Protein AF-A0A9X3CHL5-F1 (afdb_monomer)

Structure (mmCIF, N/CA/C/O backbone):
data_AF-A0A9X3CHL5-F1
#
_entry.id   AF-A0A9X3CHL5-F1
#
loop_
_atom_site.group_PDB
_atom_site.id
_atom_site.type_symbol
_atom_site.label_atom_id
_atom_site.label_alt_id
_atom_site.label_comp_id
_atom_site.label_asym_id
_atom_site.label_entity_id
_atom_site.label_seq_id
_atom_site.pdbx_PDB_ins_code
_atom_site.Cartn_x
_atom_site.Cartn_y
_atom_site.Cartn_z
_atom_site.occupancy
_atom_site.B_iso_or_equiv
_atom_site.auth_seq_id
_atom_site.auth_comp_id
_atom_site.auth_asym_id
_atom_site.auth_atom_id
_atom_site.pdbx_PDB_model_num
ATOM 1 N N . MET A 1 1 ? -7.697 3.201 -0.785 1.00 93.12 1 MET A N 1
ATOM 2 C CA . MET A 1 1 ? -6.443 2.995 -0.048 1.00 93.12 1 MET A CA 1
ATOM 3 C C . MET A 1 1 ? -6.128 4.152 0.888 1.00 93.12 1 MET A C 1
ATOM 5 O O . MET A 1 1 ? -5.915 5.292 0.464 1.00 93.12 1 MET A O 1
ATOM 9 N N . ASN A 1 2 ? -5.957 3.813 2.162 1.00 93.06 2 ASN A N 1
ATOM 10 C CA . ASN A 1 2 ? -5.451 4.698 3.198 1.00 93.06 2 ASN A CA 1
ATOM 11 C C . ASN A 1 2 ? -3.925 4.533 3.355 1.00 93.06 2 ASN A C 1
ATOM 13 O O . ASN A 1 2 ? -3.427 3.591 3.963 1.00 93.06 2 ASN A O 1
ATOM 17 N N . THR A 1 3 ? -3.139 5.486 2.849 1.00 92.69 3 THR A N 1
ATOM 18 C CA . THR A 1 3 ? -1.664 5.376 2.847 1.00 92.69 3 THR A CA 1
ATOM 19 C C . THR A 1 3 ? -1.015 5.449 4.231 1.00 92.69 3 THR A C 1
ATOM 21 O O . THR A 1 3 ? 0.189 5.223 4.354 1.00 92.69 3 THR A O 1
ATOM 24 N N . THR A 1 4 ? -1.771 5.814 5.268 1.00 90.38 4 THR A N 1
ATOM 25 C CA . THR A 1 4 ? -1.251 5.957 6.639 1.00 90.38 4 THR A CA 1
ATOM 26 C C . THR A 1 4 ? -1.206 4.637 7.401 1.00 90.38 4 THR A C 1
ATOM 28 O O . THR A 1 4 ? -0.523 4.553 8.420 1.00 90.38 4 THR A O 1
ATOM 31 N N . ILE A 1 5 ? -1.897 3.607 6.899 1.00 92.56 5 ILE A N 1
ATOM 32 C CA . ILE A 1 5 ? -2.096 2.342 7.619 1.00 92.56 5 ILE A CA 1
ATOM 33 C C . ILE A 1 5 ? -1.361 1.171 6.992 1.00 92.56 5 ILE A C 1
ATOM 35 O O . ILE A 1 5 ? -1.242 0.138 7.631 1.00 92.56 5 ILE A O 1
ATOM 39 N N . LEU A 1 6 ? -0.852 1.328 5.768 1.00 94.94 6 LEU A N 1
ATOM 40 C CA . LEU A 1 6 ? -0.298 0.223 4.983 1.00 94.94 6 LEU A CA 1
ATOM 41 C C . LEU A 1 6 ? 0.810 -0.543 5.713 1.00 94.94 6 LEU A C 1
ATOM 43 O O . LEU A 1 6 ? 0.914 -1.750 5.570 1.00 94.94 6 LEU A O 1
ATOM 47 N N . SER A 1 7 ? 1.611 0.130 6.545 1.00 93.38 7 SER A N 1
ATOM 48 C CA . SER A 1 7 ? 2.656 -0.534 7.336 1.00 93.38 7 SER A CA 1
ATOM 49 C C . SER A 1 7 ? 2.122 -1.481 8.417 1.00 93.38 7 SER A C 1
ATOM 51 O O . SER A 1 7 ? 2.910 -2.202 9.017 1.00 93.38 7 SER A O 1
ATOM 53 N N . LYS A 1 8 ? 0.823 -1.415 8.724 1.00 92.44 8 LYS A N 1
ATOM 54 C CA . LYS A 1 8 ? 0.132 -2.229 9.731 1.00 92.44 8 LYS A CA 1
ATOM 55 C C . LYS A 1 8 ? -0.670 -3.379 9.117 1.00 92.44 8 LYS A C 1
ATOM 57 O O . LYS A 1 8 ? -1.226 -4.163 9.868 1.00 92.44 8 LYS A O 1
ATOM 62 N N . LEU A 1 9 ? -0.756 -3.445 7.788 1.00 95.12 9 LEU A N 1
ATOM 63 C CA . LEU A 1 9 ? -1.496 -4.477 7.069 1.00 95.12 9 LEU A CA 1
ATOM 64 C C . LEU A 1 9 ? -0.557 -5.650 6.771 1.00 95.12 9 LEU A C 1
ATOM 66 O O . LEU A 1 9 ? 0.315 -5.544 5.901 1.00 95.12 9 LEU A O 1
ATOM 70 N N . SER A 1 10 ? -0.687 -6.747 7.515 1.00 94.31 10 SER A N 1
ATOM 71 C CA . SER A 1 10 ? 0.264 -7.863 7.468 1.00 94.31 10 SER A CA 1
ATOM 72 C C . SER A 1 10 ? 0.264 -8.605 6.133 1.00 94.31 10 SER A C 1
ATOM 74 O O . SER A 1 10 ? 1.337 -9.031 5.700 1.00 94.31 10 SER A O 1
ATOM 76 N N . LEU A 1 11 ? -0.860 -8.668 5.409 1.00 94.69 11 LEU A N 1
ATOM 77 C CA . LEU A 1 11 ? -0.913 -9.312 4.087 1.00 94.69 11 LEU A CA 1
ATOM 78 C C . LEU A 1 11 ? 0.015 -8.636 3.069 1.00 94.69 11 LEU A C 1
ATOM 80 O O . LEU A 1 11 ? 0.548 -9.294 2.179 1.00 94.69 11 LEU A O 1
ATOM 84 N N . LEU A 1 12 ? 0.312 -7.342 3.239 1.00 95.50 12 LEU A N 1
ATOM 85 C CA . LEU A 1 12 ? 1.232 -6.630 2.348 1.00 95.50 12 LEU A CA 1
ATOM 86 C C . LEU A 1 12 ? 2.676 -7.119 2.473 1.00 95.50 12 LEU A C 1
ATOM 88 O O . LEU A 1 12 ? 3.456 -6.978 1.531 1.00 95.50 12 LEU A O 1
ATOM 92 N N . SER A 1 13 ? 3.047 -7.702 3.615 1.00 88.62 13 SER A N 1
ATOM 93 C CA . SER A 1 13 ? 4.414 -8.170 3.856 1.00 88.62 13 SER A CA 1
ATOM 94 C C . SER A 1 13 ? 4.824 -9.346 2.963 1.00 88.62 13 SER A C 1
ATOM 96 O O . SER A 1 13 ? 6.017 -9.486 2.691 1.00 88.62 13 SER A O 1
ATOM 98 N N . ASN A 1 14 ? 3.847 -10.106 2.453 1.00 87.12 14 ASN A N 1
ATOM 99 C CA . ASN A 1 14 ? 4.041 -11.301 1.625 1.00 87.12 14 ASN A CA 1
ATOM 100 C C . ASN A 1 14 ? 3.888 -11.040 0.116 1.00 87.12 14 ASN A C 1
ATOM 102 O O . ASN A 1 14 ? 4.119 -11.933 -0.695 1.00 87.12 14 ASN A O 1
ATOM 106 N N . THR A 1 15 ? 3.529 -9.816 -0.280 1.00 93.19 15 THR A N 1
ATOM 107 C CA . THR A 1 15 ? 3.308 -9.454 -1.696 1.00 93.19 15 THR A CA 1
ATOM 108 C C . THR A 1 15 ? 4.582 -9.480 -2.533 1.00 93.19 15 THR A C 1
ATOM 110 O O . THR A 1 15 ? 4.523 -9.673 -3.739 1.00 93.19 15 THR A O 1
ATOM 113 N N . MET A 1 16 ? 5.744 -9.299 -1.903 1.00 94.06 16 MET A N 1
ATOM 114 C CA . MET A 1 16 ? 7.052 -9.341 -2.551 1.00 94.06 16 MET A CA 1
ATOM 115 C C . MET A 1 16 ? 7.922 -10.400 -1.897 1.00 94.06 16 MET A C 1
ATOM 117 O O . MET A 1 16 ? 7.935 -10.528 -0.670 1.00 94.06 16 MET A O 1
ATOM 121 N N . SER A 1 17 ? 8.747 -11.066 -2.701 1.00 93.31 17 SER A N 1
ATOM 122 C CA . SER A 1 17 ? 9.803 -11.914 -2.157 1.00 93.31 17 SER A CA 1
ATOM 123 C C . SER A 1 17 ? 10.763 -11.096 -1.275 1.00 93.31 17 SER A C 1
ATOM 125 O O . SER A 1 17 ? 11.051 -9.920 -1.537 1.00 93.31 17 SER A O 1
ATOM 127 N N . LYS A 1 18 ? 11.287 -11.714 -0.206 1.00 92.75 18 LYS A N 1
ATOM 128 C CA . LYS A 1 18 ? 12.230 -11.053 0.719 1.00 92.75 18 LYS A CA 1
ATOM 129 C C . LYS A 1 18 ? 13.444 -10.440 -0.007 1.00 92.75 18 LYS A C 1
ATOM 131 O O . LYS A 1 18 ? 13.751 -9.283 0.293 1.00 92.75 18 LYS A O 1
ATOM 136 N N . PRO A 1 19 ? 14.104 -11.130 -0.966 1.00 93.81 19 PRO A N 1
ATOM 137 C CA . PRO A 1 19 ? 15.225 -10.550 -1.707 1.00 93.81 19 PRO A CA 1
ATOM 138 C C . PRO A 1 19 ? 14.822 -9.303 -2.496 1.00 93.81 19 PRO A C 1
ATOM 140 O O . PRO A 1 19 ? 15.487 -8.270 -2.401 1.00 93.81 19 PRO A O 1
ATOM 143 N N . TYR A 1 20 ? 13.688 -9.358 -3.200 1.00 94.19 20 TYR A N 1
ATOM 144 C CA . TYR A 1 20 ? 13.233 -8.237 -4.015 1.00 94.19 20 TYR A CA 1
ATOM 145 C C . TYR A 1 20 ? 12.863 -7.020 -3.161 1.00 94.19 20 TYR A C 1
ATOM 147 O O . TYR A 1 20 ? 13.260 -5.892 -3.462 1.00 94.19 20 TYR A O 1
ATOM 155 N N . ARG A 1 21 ? 12.178 -7.237 -2.032 1.00 94.75 21 ARG A N 1
ATOM 156 C CA . ARG A 1 21 ? 11.849 -6.158 -1.093 1.00 94.75 21 ARG A CA 1
ATOM 157 C C . ARG A 1 21 ? 13.101 -5.498 -0.513 1.00 94.75 21 ARG A C 1
ATOM 159 O O . ARG A 1 21 ? 13.135 -4.272 -0.400 1.00 94.75 21 ARG A O 1
ATOM 166 N N . SER A 1 22 ? 14.119 -6.282 -0.152 1.00 95.38 22 SER A N 1
ATOM 167 C CA . SER A 1 22 ? 15.401 -5.754 0.336 1.00 95.38 22 SER A CA 1
ATOM 168 C C . SER A 1 22 ? 16.096 -4.903 -0.722 1.00 95.38 22 SER A C 1
ATOM 170 O O . SER A 1 22 ? 16.471 -3.768 -0.433 1.00 95.38 22 SER A O 1
ATOM 172 N N . LYS A 1 23 ? 16.152 -5.380 -1.969 1.00 95.31 23 LYS A N 1
ATOM 173 C CA . LYS A 1 23 ? 16.708 -4.616 -3.090 1.00 95.31 23 LYS A CA 1
ATOM 174 C C . LYS A 1 23 ? 15.967 -3.301 -3.329 1.00 95.31 23 LYS A C 1
ATOM 176 O O . LYS A 1 23 ? 16.585 -2.244 -3.434 1.00 95.31 23 LYS A O 1
ATOM 181 N N . LEU A 1 24 ? 14.633 -3.321 -3.364 1.00 95.62 24 LEU A N 1
ATOM 182 C CA . LEU A 1 24 ? 13.850 -2.090 -3.508 1.00 95.62 24 LEU A CA 1
ATOM 183 C C . LEU A 1 24 ? 14.089 -1.120 -2.351 1.00 95.62 24 LEU A C 1
ATOM 185 O O . LEU A 1 24 ? 14.142 0.089 -2.574 1.00 95.62 24 LEU A O 1
ATOM 189 N N . ARG A 1 25 ? 14.260 -1.622 -1.124 1.00 96.38 25 ARG A N 1
ATOM 190 C CA . ARG A 1 25 ? 14.601 -0.790 0.036 1.00 96.38 25 ARG A CA 1
ATOM 191 C C . ARG A 1 25 ? 15.965 -0.122 -0.128 1.00 96.38 25 ARG A C 1
ATOM 193 O O . ARG A 1 25 ? 16.081 1.068 0.166 1.00 96.38 25 ARG A O 1
ATOM 200 N N . GLU A 1 26 ? 16.970 -0.838 -0.618 1.00 96.69 26 GLU A N 1
ATOM 201 C CA . GLU A 1 26 ? 18.281 -0.260 -0.941 1.00 96.69 26 GLU A CA 1
ATOM 202 C C . GLU A 1 26 ? 18.159 0.836 -2.000 1.00 96.69 26 GLU A C 1
ATOM 204 O O . GLU A 1 26 ? 18.631 1.954 -1.789 1.00 96.69 26 GLU A O 1
ATOM 209 N N . ILE A 1 27 ? 17.430 0.571 -3.087 1.00 97.00 27 ILE A N 1
ATOM 210 C CA . ILE A 1 27 ? 17.171 1.562 -4.136 1.00 97.00 27 ILE A CA 1
ATOM 211 C C . ILE A 1 27 ? 16.471 2.796 -3.555 1.00 97.00 27 ILE A C 1
ATOM 213 O O . ILE A 1 27 ? 16.913 3.919 -3.797 1.00 97.00 27 ILE A O 1
ATOM 217 N N . VAL A 1 28 ? 15.409 2.616 -2.765 1.00 96.81 28 VAL A N 1
ATOM 218 C CA . VAL A 1 28 ? 14.672 3.703 -2.098 1.00 96.81 28 VAL A CA 1
ATOM 219 C C . VAL A 1 28 ? 15.594 4.537 -1.209 1.00 96.81 28 VAL A C 1
ATOM 221 O O . VAL A 1 28 ? 15.495 5.768 -1.203 1.00 96.81 28 VAL A O 1
ATOM 224 N N . ASN A 1 29 ? 16.498 3.899 -0.467 1.00 95.62 29 ASN A N 1
ATOM 225 C CA . ASN A 1 29 ? 17.461 4.599 0.377 1.00 95.62 29 ASN A CA 1
ATOM 226 C C . ASN A 1 29 ? 18.446 5.427 -0.454 1.00 95.62 29 ASN A C 1
ATOM 228 O O . ASN A 1 29 ? 18.686 6.585 -0.104 1.00 95.62 29 ASN A O 1
ATOM 232 N N . THR A 1 30 ? 18.923 4.878 -1.572 1.00 95.06 30 THR A N 1
ATOM 233 C CA . THR A 1 30 ? 19.854 5.530 -2.502 1.00 95.06 30 THR A CA 1
ATOM 234 C C . THR A 1 30 ? 19.213 6.715 -3.226 1.00 95.06 30 THR A C 1
ATOM 236 O O . THR A 1 30 ? 19.725 7.832 -3.177 1.00 95.06 30 THR A O 1
ATOM 239 N N . VAL A 1 31 ? 18.055 6.525 -3.868 1.00 95.00 31 VAL A N 1
ATOM 240 C CA . VAL A 1 31 ? 17.413 7.578 -4.685 1.00 95.00 31 VAL A CA 1
ATOM 241 C C . VAL A 1 31 ? 16.586 8.570 -3.864 1.00 95.00 31 VAL A C 1
ATOM 243 O O . VAL A 1 31 ? 16.243 9.658 -4.344 1.00 95.00 31 VAL A O 1
ATOM 246 N N . GLY A 1 32 ? 16.231 8.192 -2.634 1.00 88.44 32 GLY A N 1
ATOM 247 C CA . GLY A 1 32 ? 15.414 8.985 -1.721 1.00 88.44 32 GLY A CA 1
ATOM 248 C C . GLY A 1 32 ? 16.174 10.110 -1.015 1.00 88.44 32 GLY A C 1
ATOM 249 O O . GLY A 1 32 ? 15.526 11.012 -0.482 1.00 88.44 32 GLY A O 1
ATOM 250 N N . GLY A 1 33 ? 17.512 10.096 -1.008 1.00 88.75 33 GLY A N 1
ATOM 251 C CA . GLY A 1 33 ? 18.342 11.132 -0.376 1.00 88.75 33 GLY A CA 1
ATOM 252 C C . GLY A 1 33 ? 17.912 11.434 1.067 1.00 88.75 33 GLY A C 1
ATOM 253 O O . GLY A 1 33 ? 17.689 10.515 1.858 1.00 88.75 33 GLY A O 1
ATOM 254 N N . ASN A 1 34 ? 17.704 12.720 1.375 1.00 88.06 34 ASN A N 1
ATOM 255 C CA . ASN A 1 34 ? 17.309 13.222 2.704 1.00 88.06 34 ASN A CA 1
ATOM 256 C C . ASN A 1 34 ? 15.827 12.997 3.066 1.00 88.06 34 ASN A C 1
ATOM 258 O O . ASN A 1 34 ? 15.354 13.489 4.088 1.00 88.06 34 ASN A O 1
ATOM 262 N N . THR A 1 35 ? 15.067 12.279 2.236 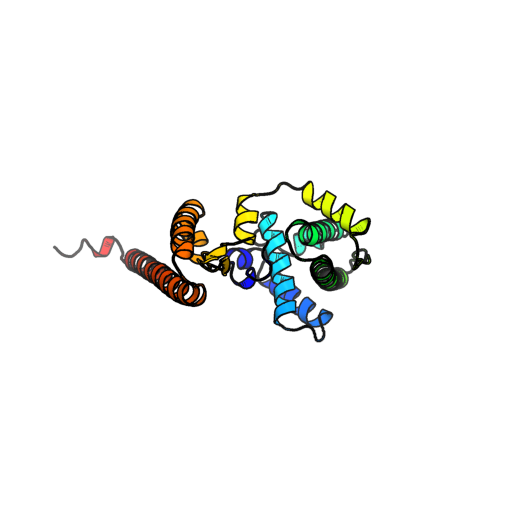1.00 90.81 35 THR A N 1
ATOM 263 C CA . THR A 1 35 ? 13.677 11.925 2.553 1.00 90.81 35 THR A CA 1
ATOM 264 C C . THR A 1 35 ? 13.623 11.108 3.847 1.00 90.81 35 THR A C 1
ATOM 266 O O . THR A 1 35 ? 14.451 10.218 4.060 1.00 90.81 35 THR A O 1
ATOM 269 N N . SER A 1 36 ? 12.636 11.385 4.706 1.00 92.12 36 SER A N 1
ATOM 270 C CA . SER A 1 36 ? 12.493 10.691 5.988 1.00 92.12 36 SER A CA 1
ATOM 271 C C . SER A 1 36 ? 12.314 9.178 5.808 1.00 92.12 36 SER A C 1
ATOM 273 O O . SER A 1 36 ? 11.745 8.712 4.815 1.00 92.12 36 SER A O 1
ATOM 275 N N . LYS A 1 37 ? 12.749 8.400 6.810 1.00 92.31 37 LYS A N 1
ATOM 276 C CA . LYS A 1 37 ? 12.556 6.939 6.844 1.00 92.31 37 LYS A CA 1
ATOM 277 C C . LYS A 1 37 ? 11.085 6.556 6.648 1.00 92.31 37 LYS A C 1
ATOM 279 O O . LYS A 1 37 ? 10.789 5.607 5.932 1.00 92.31 37 LYS A O 1
ATOM 284 N N . TYR A 1 38 ? 10.172 7.341 7.222 1.00 91.19 38 TYR A N 1
ATOM 285 C CA . TYR A 1 38 ? 8.731 7.153 7.070 1.00 91.19 38 TYR A CA 1
ATOM 286 C C . TYR A 1 38 ? 8.280 7.218 5.603 1.00 91.19 38 TYR A C 1
ATOM 288 O O . TYR A 1 38 ? 7.618 6.302 5.124 1.00 91.19 38 TYR A O 1
ATOM 296 N N . HIS A 1 39 ? 8.666 8.258 4.858 1.00 90.50 39 HIS A N 1
ATOM 297 C CA . HIS A 1 39 ? 8.268 8.406 3.452 1.00 90.50 39 HIS A CA 1
ATOM 298 C C . HIS A 1 39 ? 8.946 7.385 2.526 1.00 90.50 39 HIS A C 1
ATOM 300 O O . HIS A 1 39 ? 8.353 6.952 1.533 1.00 90.50 39 HIS A O 1
ATOM 306 N N . LYS A 1 40 ? 10.171 6.969 2.864 1.00 93.56 40 LYS A N 1
ATOM 307 C CA . LYS A 1 40 ? 10.879 5.878 2.183 1.00 93.56 40 LYS A CA 1
ATOM 308 C C . LYS A 1 40 ? 10.113 4.558 2.315 1.00 93.56 40 LYS A C 1
ATOM 310 O O . LYS A 1 40 ? 9.731 3.977 1.302 1.00 93.56 40 LYS A O 1
ATOM 315 N N . GLU A 1 41 ? 9.782 4.139 3.537 1.00 93.94 41 GLU A N 1
ATOM 316 C CA . GLU A 1 41 ? 8.978 2.926 3.760 1.00 93.94 41 GLU A CA 1
ATOM 317 C C . GLU A 1 41 ? 7.559 3.057 3.192 1.00 93.94 41 GLU A C 1
ATOM 319 O O . GLU A 1 41 ? 7.030 2.097 2.639 1.00 93.94 41 GLU A O 1
ATOM 324 N N . GLN A 1 42 ? 6.949 4.246 3.235 1.00 93.94 42 GLN A N 1
ATOM 325 C CA . GLN A 1 42 ? 5.643 4.474 2.612 1.00 93.94 42 GLN A CA 1
ATOM 326 C C . GLN A 1 42 ? 5.662 4.173 1.106 1.00 93.94 42 GLN A C 1
ATOM 328 O O . GLN A 1 42 ? 4.689 3.627 0.596 1.00 93.94 42 GLN A O 1
ATOM 333 N N . SER A 1 43 ? 6.756 4.473 0.400 1.00 95.06 43 SER A N 1
ATOM 334 C CA . SER A 1 43 ? 6.882 4.149 -1.029 1.00 95.06 43 SER A CA 1
ATOM 335 C C . SER A 1 43 ? 6.870 2.634 -1.266 1.00 95.06 43 SER A C 1
ATOM 337 O O . SER A 1 43 ? 6.176 2.162 -2.163 1.00 95.06 43 SER A O 1
ATOM 339 N N . LEU A 1 44 ? 7.566 1.868 -0.418 1.00 96.06 44 LEU A N 1
ATOM 340 C CA . LEU A 1 44 ? 7.551 0.401 -0.468 1.00 96.06 44 LEU A CA 1
ATOM 341 C C . LEU A 1 44 ? 6.165 -0.161 -0.143 1.00 96.06 44 LEU A C 1
ATOM 343 O O . LEU A 1 44 ? 5.695 -1.064 -0.826 1.00 96.06 44 LEU A O 1
ATOM 347 N N . ASN A 1 45 ? 5.491 0.394 0.864 1.00 97.00 45 ASN A N 1
ATOM 348 C CA . ASN A 1 45 ? 4.163 -0.061 1.269 1.00 97.00 45 ASN A CA 1
ATOM 349 C C . ASN A 1 45 ? 3.090 0.262 0.218 1.00 97.00 45 ASN A C 1
ATOM 351 O O . ASN A 1 45 ? 2.173 -0.527 0.027 1.00 97.00 45 ASN A O 1
ATOM 355 N N . ILE A 1 46 ? 3.206 1.391 -0.492 1.00 97.56 46 ILE A N 1
ATOM 356 C CA . ILE A 1 46 ? 2.333 1.712 -1.633 1.00 97.56 46 ILE A CA 1
ATOM 357 C C . ILE A 1 46 ? 2.533 0.697 -2.758 1.00 97.56 46 ILE A C 1
ATOM 359 O O . ILE A 1 46 ? 1.553 0.254 -3.351 1.00 97.56 46 ILE A O 1
ATOM 363 N N . TYR A 1 47 ? 3.779 0.312 -3.045 1.00 97.56 47 TYR A N 1
ATOM 364 C CA . TYR A 1 47 ? 4.037 -0.706 -4.058 1.00 97.56 47 TYR A CA 1
ATOM 365 C C . TYR A 1 47 ? 3.516 -2.087 -3.634 1.00 97.56 47 TYR A C 1
ATOM 367 O O . TYR A 1 47 ? 2.841 -2.744 -4.418 1.00 97.56 47 TYR A O 1
ATOM 375 N N . ALA A 1 48 ? 3.719 -2.480 -2.375 1.00 97.44 48 ALA A N 1
ATOM 376 C CA . ALA A 1 48 ? 3.126 -3.693 -1.812 1.00 97.44 48 ALA A CA 1
ATOM 377 C C . ALA A 1 48 ? 1.591 -3.690 -1.926 1.00 97.44 48 ALA A C 1
ATOM 379 O O . ALA A 1 48 ? 0.989 -4.680 -2.322 1.00 97.44 48 ALA A O 1
ATOM 380 N N . ALA A 1 49 ? 0.948 -2.554 -1.640 1.00 97.56 49 ALA A N 1
ATOM 381 C CA . ALA A 1 49 ? -0.497 -2.401 -1.773 1.00 97.56 49 ALA A CA 1
ATOM 382 C C . ALA A 1 49 ? -0.985 -2.516 -3.224 1.00 97.56 49 ALA A C 1
ATOM 384 O O . ALA A 1 49 ? -2.063 -3.056 -3.458 1.00 97.56 49 ALA A O 1
ATOM 385 N N . PHE A 1 50 ? -0.205 -2.030 -4.193 1.00 97.31 50 PHE A N 1
ATOM 386 C CA . PHE A 1 50 ? -0.494 -2.237 -5.611 1.00 97.31 50 PHE A CA 1
ATOM 387 C C . PHE A 1 50 ? -0.432 -3.722 -5.981 1.00 97.31 50 PHE A C 1
ATOM 389 O O . PHE A 1 50 ? -1.377 -4.243 -6.559 1.00 97.31 50 PHE A O 1
ATOM 396 N N . LEU A 1 51 ? 0.642 -4.418 -5.603 1.00 96.38 51 LEU A N 1
ATOM 397 C CA . LEU A 1 51 ? 0.779 -5.852 -5.870 1.00 96.38 51 LEU A CA 1
ATOM 398 C C . LEU A 1 51 ? -0.364 -6.648 -5.233 1.00 96.38 51 LEU A C 1
ATOM 400 O O . LEU A 1 51 ? -1.023 -7.432 -5.913 1.00 96.38 51 LEU A O 1
ATOM 404 N N . TYR A 1 52 ? -0.678 -6.351 -3.968 1.00 96.56 52 TYR A N 1
ATOM 405 C CA . TYR A 1 52 ? -1.825 -6.930 -3.281 1.00 96.56 52 TYR A CA 1
ATOM 406 C C . TYR A 1 52 ? -3.121 -6.680 -4.048 1.00 96.56 52 TYR A C 1
ATOM 408 O O . TYR A 1 52 ? -3.849 -7.631 -4.307 1.00 96.56 52 TYR A O 1
ATOM 416 N N . SER A 1 53 ? -3.410 -5.440 -4.470 1.00 95.69 53 SER A N 1
ATOM 417 C CA . SER A 1 53 ? -4.661 -5.121 -5.175 1.00 95.69 53 SER A CA 1
ATOM 418 C C . SER A 1 53 ? -4.832 -5.929 -6.463 1.00 95.69 53 SER A C 1
ATOM 420 O O . SER A 1 53 ? -5.950 -6.342 -6.775 1.00 95.69 53 SER A O 1
ATOM 422 N N . GLN A 1 54 ? -3.725 -6.218 -7.151 1.00 93.94 54 GLN A N 1
ATOM 423 C CA . GLN A 1 54 ? -3.675 -7.050 -8.354 1.00 93.94 54 GLN A CA 1
ATOM 424 C C . GLN A 1 54 ? -3.682 -8.559 -8.068 1.00 93.94 54 GLN A C 1
ATOM 426 O O . GLN A 1 54 ? -3.854 -9.356 -8.982 1.00 93.94 54 GLN A O 1
ATOM 431 N N . GLY A 1 55 ? -3.545 -8.974 -6.808 1.00 92.62 55 GLY A N 1
ATOM 432 C CA . GLY A 1 55 ? -3.452 -10.386 -6.431 1.00 92.62 55 GLY A CA 1
ATOM 433 C C . GLY A 1 55 ? -2.130 -11.034 -6.742 1.00 92.62 55 GLY A C 1
ATOM 434 O O . GLY A 1 55 ? -2.091 -12.230 -7.007 1.00 92.62 55 GLY A O 1
ATOM 435 N N . LEU A 1 56 ? -1.079 -10.226 -6.747 1.00 91.12 56 LEU A N 1
ATOM 436 C CA . LEU A 1 56 ? 0.279 -10.680 -6.933 1.00 91.12 56 LEU A CA 1
ATOM 437 C C . LEU A 1 56 ? 0.872 -10.963 -5.554 1.00 91.12 56 LEU A C 1
ATOM 439 O O . LEU A 1 56 ? 1.206 -10.044 -4.800 1.00 91.12 56 LEU A O 1
ATOM 443 N N . ASP A 1 57 ? 0.984 -12.250 -5.246 1.00 87.06 57 ASP A N 1
ATOM 444 C CA . ASP A 1 57 ? 1.600 -12.764 -4.028 1.00 87.06 57 ASP A CA 1
ATOM 445 C C . ASP A 1 57 ? 3.005 -13.290 -4.336 1.00 87.06 57 ASP A C 1
ATOM 447 O O . ASP A 1 57 ? 3.247 -13.864 -5.397 1.00 87.06 57 ASP A O 1
ATOM 451 N N . ASN A 1 58 ? 3.951 -13.089 -3.411 1.00 86.69 58 ASN A N 1
ATOM 452 C CA . ASN A 1 58 ? 5.362 -13.461 -3.579 1.00 86.69 58 ASN A CA 1
ATOM 453 C C . ASN A 1 58 ? 5.988 -12.970 -4.905 1.00 86.69 58 ASN A C 1
ATOM 455 O O . ASN A 1 58 ? 6.856 -13.623 -5.491 1.00 86.69 58 ASN A O 1
ATOM 459 N N . PHE A 1 59 ? 5.561 -11.792 -5.362 1.00 90.94 59 PHE A N 1
ATOM 460 C CA . PHE A 1 59 ? 6.004 -11.198 -6.612 1.00 90.94 59 PHE A CA 1
ATOM 461 C C . PHE A 1 59 ? 7.523 -11.017 -6.617 1.00 90.94 59 PHE A C 1
ATOM 463 O O . PHE A 1 59 ? 8.127 -10.529 -5.647 1.00 90.94 59 PHE A O 1
ATOM 470 N N . ASN A 1 60 ? 8.148 -11.405 -7.723 1.00 86.56 60 ASN A N 1
ATOM 471 C CA . ASN A 1 60 ? 9.589 -11.320 -7.907 1.00 86.56 60 ASN A CA 1
ATOM 472 C C . ASN A 1 60 ? 9.948 -10.377 -9.061 1.00 86.56 60 ASN A C 1
ATOM 474 O O . ASN A 1 60 ? 9.151 -10.074 -9.942 1.00 86.56 60 ASN A O 1
ATOM 478 N N . GLU A 1 61 ? 11.188 -9.901 -9.051 1.00 82.81 61 GLU A N 1
ATOM 479 C CA . GLU A 1 61 ? 11.688 -8.985 -10.076 1.00 82.81 61 GLU A CA 1
ATOM 480 C C . GLU A 1 61 ? 11.786 -9.602 -11.473 1.00 82.81 61 GLU A C 1
ATOM 482 O O . GLU A 1 61 ? 11.612 -8.875 -12.451 1.00 82.81 61 GLU A O 1
ATOM 487 N N . PHE A 1 62 ? 12.029 -10.915 -11.580 1.00 84.56 62 PHE A N 1
ATOM 488 C CA . PHE A 1 62 ? 12.201 -11.621 -12.856 1.00 84.56 62 PHE A CA 1
ATOM 489 C C . PHE A 1 62 ? 10.938 -11.594 -13.724 1.00 84.56 62 PHE A C 1
ATOM 491 O O . PHE A 1 62 ? 11.031 -11.659 -14.949 1.00 84.56 62 PHE A O 1
ATOM 498 N N . GLU A 1 63 ? 9.768 -11.404 -13.118 1.00 79.94 63 GLU A N 1
ATOM 499 C CA . GLU A 1 63 ? 8.510 -11.186 -13.838 1.00 79.94 63 GLU A CA 1
ATOM 500 C C . GLU A 1 63 ? 8.488 -9.862 -14.629 1.00 79.94 63 GLU A C 1
ATOM 502 O O . GLU A 1 63 ? 7.765 -9.751 -15.620 1.00 79.94 63 GLU A O 1
ATOM 507 N N . LEU A 1 64 ? 9.315 -8.876 -14.250 1.00 84.06 64 LEU A N 1
ATOM 508 C CA . LEU A 1 64 ? 9.345 -7.533 -14.851 1.00 84.06 64 LEU A CA 1
ATOM 509 C C . LEU A 1 64 ? 10.555 -7.269 -15.743 1.00 84.06 64 LEU A C 1
ATOM 511 O O . LEU A 1 64 ? 10.438 -6.635 -16.788 1.00 84.06 64 LEU A O 1
ATOM 515 N N . ILE A 1 65 ? 11.737 -7.683 -15.298 1.00 83.50 65 ILE A N 1
ATOM 516 C CA . ILE A 1 65 ? 13.023 -7.168 -15.805 1.00 83.50 65 ILE A CA 1
ATOM 517 C C . ILE A 1 65 ? 13.484 -7.818 -17.113 1.00 83.50 65 ILE A C 1
ATOM 519 O O . ILE A 1 65 ? 14.505 -7.422 -17.664 1.00 83.50 65 ILE A O 1
ATOM 523 N N . ASN A 1 66 ? 12.746 -8.807 -17.615 1.00 84.00 66 ASN A N 1
ATOM 524 C CA . ASN A 1 66 ? 13.077 -9.490 -18.866 1.00 84.00 66 ASN A CA 1
ATOM 525 C C . ASN A 1 66 ? 12.578 -8.734 -20.108 1.00 84.00 66 ASN A C 1
ATOM 527 O O . ASN A 1 66 ? 13.018 -9.020 -21.218 1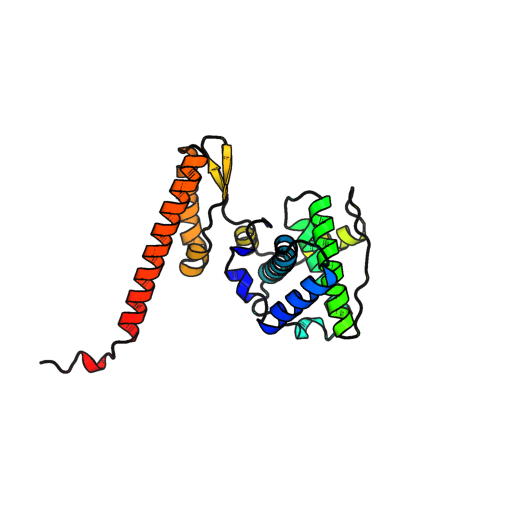.00 84.00 66 ASN A O 1
ATOM 531 N N . ASP A 1 67 ? 11.661 -7.774 -19.943 1.00 87.00 67 ASP A N 1
ATOM 532 C CA . ASP A 1 67 ? 11.051 -7.040 -21.050 1.00 87.00 67 ASP A CA 1
ATOM 533 C C . ASP A 1 67 ? 10.794 -5.581 -20.654 1.00 87.00 67 ASP A C 1
ATOM 535 O O . ASP A 1 67 ? 10.030 -5.275 -19.736 1.00 87.00 67 ASP A O 1
ATOM 539 N N . LYS A 1 68 ? 11.415 -4.654 -21.392 1.00 90.62 68 LYS A N 1
ATOM 540 C CA . LYS A 1 68 ? 11.249 -3.208 -21.198 1.00 90.62 68 LYS A CA 1
ATOM 541 C C . LYS A 1 68 ? 9.781 -2.775 -21.253 1.00 90.62 68 LYS A C 1
ATOM 543 O O . LYS A 1 68 ? 9.384 -1.886 -20.499 1.00 90.62 68 LYS A O 1
ATOM 548 N N . SER A 1 69 ? 8.998 -3.357 -22.155 1.00 91.81 69 SER A N 1
ATOM 549 C CA . SER A 1 69 ? 7.588 -3.021 -22.354 1.00 91.81 69 SER A CA 1
ATOM 550 C C . SER A 1 69 ? 6.758 -3.477 -21.162 1.00 91.81 69 SER A C 1
ATOM 552 O O . SER A 1 69 ? 5.976 -2.681 -20.653 1.00 91.81 69 SER A O 1
ATOM 554 N N . LYS A 1 70 ? 7.006 -4.689 -20.644 1.00 91.81 70 LYS A N 1
ATOM 555 C CA . LYS A 1 70 ? 6.353 -5.187 -19.420 1.00 91.81 70 LYS A CA 1
ATOM 556 C C . LYS A 1 70 ? 6.700 -4.335 -18.205 1.00 91.81 70 LYS A C 1
ATOM 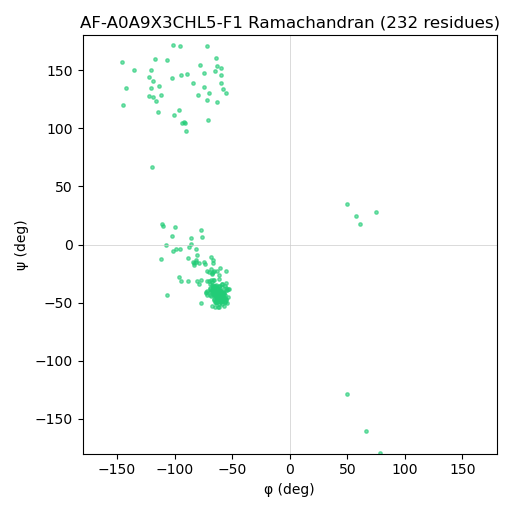558 O O . LYS A 1 70 ? 5.814 -3.959 -17.445 1.00 91.81 70 LYS A O 1
ATOM 563 N N . LEU A 1 71 ? 7.974 -3.966 -18.045 1.00 94.12 71 LEU A N 1
ATOM 564 C CA . LEU A 1 71 ? 8.398 -3.080 -16.961 1.00 94.12 71 LEU A CA 1
ATOM 565 C C . LEU A 1 71 ? 7.715 -1.707 -17.046 1.00 94.12 71 LEU A C 1
ATOM 567 O O . LEU A 1 71 ? 7.260 -1.182 -16.029 1.00 94.12 71 LEU A O 1
ATOM 571 N N . GLN A 1 72 ? 7.646 -1.118 -18.244 1.00 95.25 72 GLN A N 1
ATOM 572 C CA . GLN A 1 72 ? 6.960 0.157 -18.460 1.00 95.25 72 GLN A CA 1
ATOM 573 C C . GLN A 1 72 ? 5.462 0.040 -18.180 1.00 95.25 72 GLN A C 1
ATOM 575 O O . GLN A 1 72 ? 4.900 0.916 -17.533 1.00 95.25 72 GLN A O 1
ATOM 580 N N . GLU A 1 73 ? 4.819 -1.020 -18.656 1.00 95.06 73 GLU A N 1
ATOM 581 C CA . GLU A 1 73 ? 3.389 -1.250 -18.477 1.00 95.06 73 GLU A CA 1
ATOM 582 C C . GLU A 1 73 ? 3.027 -1.445 -16.999 1.00 95.06 73 GLU A C 1
ATOM 584 O O . GLU A 1 73 ? 2.144 -0.759 -16.487 1.00 95.06 73 GLU A O 1
ATOM 589 N N . HIS A 1 74 ? 3.770 -2.286 -16.276 1.00 95.62 74 HIS A N 1
ATOM 590 C CA . HIS A 1 74 ? 3.601 -2.462 -14.830 1.00 95.62 74 HIS A CA 1
ATOM 591 C C . HIS A 1 74 ? 3.787 -1.153 -14.068 1.00 95.62 74 HIS A C 1
ATOM 593 O O . HIS A 1 74 ? 3.042 -0.834 -13.140 1.00 95.62 74 HIS A O 1
ATOM 599 N N . PHE A 1 75 ? 4.773 -0.357 -14.484 1.00 96.38 75 PHE A N 1
ATOM 600 C CA . PHE A 1 75 ? 4.990 0.961 -13.913 1.00 96.38 75 PHE A CA 1
ATOM 601 C C . PHE A 1 75 ? 3.830 1.922 -14.221 1.00 96.38 75 PHE A C 1
ATOM 603 O O . PHE A 1 75 ? 3.394 2.648 -13.326 1.00 96.38 75 PHE A O 1
ATOM 610 N N . ASP A 1 76 ? 3.278 1.907 -15.436 1.00 97.12 76 ASP A N 1
ATOM 611 C CA . ASP A 1 76 ? 2.095 2.695 -15.792 1.00 97.12 76 ASP A CA 1
ATOM 612 C C . ASP A 1 76 ? 0.889 2.299 -14.921 1.00 97.12 76 ASP A C 1
ATOM 614 O O . ASP A 1 76 ? 0.200 3.184 -14.405 1.00 97.12 76 ASP A O 1
ATOM 618 N N . TYR A 1 77 ? 0.667 1.000 -14.686 1.00 97.50 77 TYR A N 1
ATOM 619 C CA . TYR A 1 77 ? -0.385 0.513 -13.787 1.00 97.50 77 TYR A CA 1
ATOM 620 C C . TYR A 1 77 ? -0.182 0.984 -12.349 1.00 97.50 77 TYR A C 1
ATOM 622 O O . TYR A 1 77 ? -1.127 1.465 -11.726 1.00 97.50 77 TYR A O 1
ATOM 630 N N . LEU A 1 78 ? 1.048 0.940 -11.834 1.00 97.50 78 LEU A N 1
ATOM 631 C CA . LEU A 1 78 ? 1.372 1.461 -10.506 1.00 97.50 78 LEU A CA 1
ATOM 632 C C . LEU A 1 78 ? 1.067 2.964 -10.391 1.00 97.50 78 LEU A C 1
ATOM 634 O O . LEU A 1 78 ? 0.520 3.418 -9.384 1.00 97.50 78 LEU A O 1
ATOM 638 N N . ILE A 1 79 ? 1.392 3.757 -11.414 1.00 97.56 79 ILE A N 1
ATOM 639 C CA . ILE A 1 79 ? 1.049 5.185 -11.436 1.00 97.56 79 ILE A CA 1
ATOM 640 C C . ILE A 1 79 ? -0.472 5.374 -11.470 1.00 97.56 79 ILE A C 1
ATOM 642 O O . ILE A 1 79 ? -1.000 6.189 -10.709 1.00 97.56 79 ILE A O 1
ATOM 646 N N . GLY A 1 80 ? -1.182 4.601 -12.291 1.00 97.56 80 GLY A N 1
ATOM 647 C CA . GLY A 1 80 ? -2.643 4.602 -12.341 1.00 97.56 80 GLY A CA 1
ATOM 648 C C . GLY A 1 80 ? -3.271 4.272 -10.990 1.00 97.56 80 GLY A C 1
ATOM 649 O O . GLY A 1 80 ? -4.154 4.998 -10.523 1.00 97.56 80 GLY A O 1
ATOM 650 N N . PHE A 1 81 ? -2.749 3.253 -10.306 1.00 97.69 81 PHE A N 1
ATOM 651 C CA . PHE A 1 81 ? -3.132 2.880 -8.948 1.00 97.69 81 PHE A CA 1
ATOM 652 C C . PHE A 1 81 ? -2.943 4.044 -7.978 1.00 97.69 81 PHE A C 1
ATOM 654 O O . PHE A 1 81 ? -3.894 4.440 -7.315 1.00 97.69 81 PHE A O 1
ATOM 661 N N . VAL A 1 82 ? -1.759 4.663 -7.930 1.00 97.19 82 VAL A N 1
ATOM 662 C CA . VAL A 1 82 ? -1.485 5.803 -7.034 1.00 97.19 82 VAL A CA 1
ATOM 663 C C . VAL A 1 82 ? -2.490 6.938 -7.237 1.00 97.19 82 VAL A C 1
ATOM 665 O O . VAL A 1 82 ? -2.916 7.563 -6.265 1.00 97.19 82 VAL A O 1
ATOM 668 N N . TYR A 1 83 ? -2.892 7.234 -8.470 1.00 96.50 83 TYR A N 1
ATOM 669 C CA . TYR A 1 83 ? -3.827 8.329 -8.719 1.00 96.50 83 TYR A CA 1
ATOM 670 C C . TYR A 1 83 ? -5.295 7.972 -8.461 1.00 96.50 83 TYR A C 1
ATOM 672 O O . TYR A 1 83 ? -6.052 8.853 -8.037 1.00 96.50 83 TYR A O 1
ATOM 680 N N . SER A 1 84 ? -5.691 6.720 -8.673 1.00 95.31 84 SER A N 1
ATOM 681 C CA . SER A 1 84 ? -7.087 6.271 -8.586 1.00 95.31 84 SER A CA 1
ATOM 682 C C . SER A 1 84 ? -7.463 5.691 -7.222 1.00 95.31 84 SER A C 1
ATOM 684 O O . SER A 1 84 ? -8.595 5.862 -6.781 1.00 95.31 84 SER A O 1
ATOM 686 N N . SER A 1 85 ? -6.524 5.063 -6.515 1.00 92.31 85 SER A N 1
ATOM 687 C CA . SER A 1 85 ? -6.840 4.237 -5.350 1.00 92.31 85 SER A CA 1
ATOM 688 C C . SER A 1 85 ? -6.905 4.996 -4.035 1.00 92.31 85 SER A C 1
ATOM 690 O O . SER A 1 85 ? -7.197 4.387 -3.022 1.00 92.31 85 SER A O 1
ATOM 692 N N . GLN A 1 86 ? -6.642 6.302 -3.983 1.00 92.06 86 GLN A N 1
ATOM 693 C CA . GLN A 1 86 ? -6.601 7.059 -2.724 1.00 92.06 86 GLN A CA 1
ATOM 694 C C . GLN A 1 86 ? -7.336 8.399 -2.822 1.00 92.06 86 GLN A C 1
ATOM 696 O O . GLN A 1 86 ? -7.341 9.055 -3.866 1.00 92.06 86 GLN A O 1
ATOM 701 N N . SER A 1 87 ? -7.882 8.862 -1.697 1.00 89.00 87 SER A N 1
ATOM 702 C CA . SER A 1 87 ? -8.577 10.154 -1.576 1.00 89.00 87 SER A CA 1
ATOM 703 C C . SER A 1 87 ? -7.642 11.336 -1.283 1.00 89.00 87 SER A C 1
ATOM 705 O O . SER A 1 87 ? -8.103 12.448 -1.036 1.00 89.00 87 SER A O 1
ATOM 707 N N . ASN A 1 88 ? -6.324 11.111 -1.275 1.00 90.56 88 ASN A N 1
ATOM 708 C CA . ASN A 1 88 ? -5.338 12.162 -1.039 1.00 90.56 88 ASN A CA 1
ATOM 709 C C . ASN A 1 88 ? -5.379 13.245 -2.131 1.00 90.56 88 ASN A C 1
ATOM 711 O O . ASN A 1 88 ? -5.734 12.988 -3.284 1.00 90.56 88 ASN A O 1
ATOM 715 N N . ASN A 1 89 ? -4.953 14.461 -1.776 1.00 92.88 89 ASN A N 1
ATOM 716 C CA . ASN A 1 89 ? -4.858 15.561 -2.733 1.00 92.88 89 ASN A CA 1
ATOM 717 C C . ASN A 1 89 ? -3.827 15.272 -3.848 1.00 92.88 89 ASN A C 1
ATOM 719 O O . ASN A 1 89 ? -2.920 14.444 -3.699 1.00 92.88 89 ASN A O 1
ATOM 723 N N . LEU A 1 90 ? -3.947 15.990 -4.970 1.00 93.69 90 LEU A N 1
ATOM 724 C CA . LEU A 1 90 ? -3.092 15.791 -6.145 1.00 93.69 90 LEU A CA 1
ATOM 725 C C . LEU A 1 90 ? -1.601 15.992 -5.852 1.00 93.69 90 LEU A C 1
ATOM 727 O O . LEU A 1 90 ? -0.775 15.283 -6.423 1.00 93.69 90 LEU A O 1
ATOM 731 N N . ASN A 1 91 ? -1.233 16.907 -4.952 1.00 93.00 91 ASN A N 1
ATOM 732 C CA . ASN A 1 91 ? 0.171 17.140 -4.623 1.00 93.00 91 ASN A CA 1
ATOM 733 C C . ASN A 1 91 ? 0.800 15.941 -3.893 1.00 93.00 91 ASN A C 1
ATOM 735 O O . ASN A 1 91 ? 1.941 15.572 -4.190 1.00 93.00 91 ASN A O 1
ATOM 739 N N . THR A 1 92 ? 0.058 15.301 -2.989 1.00 93.00 92 THR A N 1
ATOM 740 C CA . THR A 1 92 ? 0.489 14.066 -2.320 1.00 93.00 92 THR A CA 1
ATOM 741 C C . THR A 1 92 ? 0.639 12.929 -3.329 1.00 93.00 92 THR A C 1
ATOM 743 O O . THR A 1 92 ? 1.713 12.328 -3.398 1.00 93.00 92 THR A O 1
ATOM 746 N N . LYS A 1 93 ? -0.373 12.703 -4.181 1.00 95.06 93 LYS A N 1
ATOM 747 C CA . LYS A 1 93 ? -0.336 11.688 -5.256 1.00 95.06 93 LYS A CA 1
ATOM 748 C C . LYS A 1 93 ? 0.870 11.884 -6.176 1.00 95.06 93 LYS A C 1
ATOM 750 O O . LYS A 1 93 ? 1.638 10.960 -6.420 1.00 95.06 93 LYS A O 1
ATOM 755 N N . ARG A 1 94 ? 1.103 13.127 -6.605 1.00 94.44 94 ARG A N 1
ATOM 756 C CA . ARG A 1 94 ? 2.253 13.526 -7.427 1.00 94.44 94 ARG A CA 1
ATOM 757 C C . ARG A 1 94 ? 3.589 13.229 -6.751 1.00 94.44 94 ARG A C 1
ATOM 759 O O . ARG A 1 94 ? 4.526 12.781 -7.403 1.00 94.44 94 ARG A O 1
ATOM 766 N N . THR A 1 95 ? 3.698 13.519 -5.457 1.00 93.50 95 THR A N 1
ATOM 767 C CA . THR A 1 95 ? 4.933 13.299 -4.690 1.00 93.50 95 THR A CA 1
ATOM 768 C C . THR A 1 95 ? 5.255 11.809 -4.595 1.00 93.50 95 THR A C 1
ATOM 770 O O . THR A 1 95 ? 6.398 11.421 -4.825 1.00 93.50 95 THR A O 1
ATOM 773 N N . GLN A 1 96 ? 4.243 10.975 -4.352 1.00 95.00 96 GLN A N 1
ATOM 774 C CA . GLN A 1 96 ? 4.380 9.516 -4.331 1.00 95.00 96 GLN A CA 1
ATOM 775 C C . GLN A 1 96 ? 4.739 8.961 -5.715 1.00 95.00 96 GLN A C 1
ATOM 777 O O . GLN A 1 96 ? 5.711 8.220 -5.839 1.00 95.00 96 GLN A O 1
ATOM 782 N N . ALA A 1 97 ? 4.033 9.386 -6.767 1.00 95.75 97 ALA A N 1
ATOM 783 C CA . ALA A 1 97 ? 4.329 9.012 -8.151 1.00 95.75 97 ALA A CA 1
ATOM 784 C C . ALA A 1 97 ? 5.775 9.359 -8.541 1.00 95.75 97 ALA A C 1
ATOM 786 O O . ALA A 1 97 ? 6.486 8.543 -9.127 1.00 95.75 97 ALA A O 1
ATOM 787 N N . TYR A 1 98 ? 6.254 10.547 -8.160 1.00 93.88 98 TYR A N 1
ATOM 788 C CA . TYR A 1 98 ? 7.629 10.968 -8.420 1.00 93.88 98 TYR A CA 1
ATOM 789 C C . TYR A 1 98 ? 8.664 10.130 -7.655 1.00 93.88 98 TYR A C 1
ATOM 791 O O . TYR A 1 98 ? 9.687 9.753 -8.228 1.00 93.88 98 TYR A O 1
ATOM 799 N N . ALA A 1 99 ? 8.402 9.812 -6.383 1.00 94.56 99 ALA A N 1
ATOM 800 C CA . ALA A 1 99 ? 9.267 8.938 -5.593 1.00 94.56 99 ALA A CA 1
ATOM 801 C C . ALA A 1 99 ? 9.369 7.541 -6.227 1.00 94.56 99 ALA A C 1
ATOM 803 O O . ALA A 1 99 ? 10.475 7.060 -6.471 1.00 94.56 99 ALA A O 1
ATOM 804 N N . LEU A 1 100 ? 8.235 6.944 -6.598 1.00 96.19 100 LEU A N 1
ATOM 805 C CA . LEU A 1 100 ? 8.186 5.643 -7.270 1.00 96.19 100 LEU A CA 1
ATOM 806 C C . LEU A 1 100 ? 8.867 5.674 -8.644 1.00 96.19 100 LEU A C 1
ATOM 808 O O . LEU A 1 100 ? 9.598 4.748 -8.976 1.00 96.19 100 LEU A O 1
ATOM 812 N N . THR A 1 101 ? 8.728 6.764 -9.406 1.00 95.88 101 THR A N 1
ATOM 813 C CA . THR A 1 101 ? 9.437 6.940 -10.689 1.00 95.88 101 THR A CA 1
ATOM 814 C C . THR A 1 101 ? 10.948 6.862 -10.513 1.00 95.88 101 THR A C 1
ATOM 816 O O . THR A 1 101 ? 11.633 6.251 -11.328 1.00 95.88 101 THR A O 1
ATOM 819 N N . LYS A 1 102 ? 11.497 7.473 -9.456 1.00 94.88 102 LYS A N 1
ATOM 820 C CA . LYS A 1 102 ? 12.937 7.396 -9.177 1.00 94.88 102 LYS A CA 1
ATOM 821 C C . LYS A 1 102 ? 13.374 5.973 -8.846 1.00 94.88 102 LYS A C 1
ATOM 823 O O . LYS A 1 102 ? 14.405 5.540 -9.348 1.00 94.88 102 LYS A O 1
ATOM 828 N N . VAL A 1 103 ? 12.586 5.272 -8.031 1.00 95.81 103 VAL A N 1
ATOM 829 C CA . VAL A 1 103 ? 12.858 3.886 -7.631 1.00 95.81 103 VAL A CA 1
ATOM 830 C C . VAL A 1 103 ? 12.859 2.975 -8.852 1.00 95.81 103 VAL A C 1
ATOM 832 O O . VAL A 1 103 ? 13.855 2.313 -9.116 1.00 95.81 103 VAL A O 1
ATOM 835 N N . PHE A 1 104 ? 11.795 3.004 -9.654 1.00 95.62 104 PHE A N 1
ATOM 836 C CA . PHE A 1 104 ? 11.685 2.157 -10.841 1.00 95.62 104 PHE A CA 1
ATOM 837 C C . PHE A 1 104 ? 12.677 2.539 -11.942 1.00 95.62 104 PHE A C 1
ATOM 839 O O . PHE A 1 104 ? 13.155 1.666 -12.657 1.00 95.62 104 PHE A O 1
ATOM 846 N N . ALA A 1 105 ? 13.052 3.816 -12.065 1.00 95.19 105 ALA A N 1
ATOM 847 C CA . ALA A 1 105 ? 14.098 4.219 -13.001 1.00 95.19 105 ALA A CA 1
ATOM 848 C C . ALA A 1 105 ? 15.475 3.680 -12.603 1.00 95.19 105 ALA A C 1
ATOM 850 O O . ALA A 1 105 ? 16.259 3.332 -13.483 1.00 95.19 105 ALA A O 1
ATOM 851 N N . GLN A 1 106 ? 15.773 3.624 -11.303 1.00 95.50 106 GLN A N 1
ATOM 852 C CA . GLN A 1 106 ? 17.005 3.013 -10.818 1.00 95.50 106 GLN A CA 1
ATOM 853 C C . GLN A 1 106 ? 16.953 1.488 -10.953 1.00 95.50 106 GLN A C 1
ATOM 855 O O . GLN A 1 106 ? 17.897 0.918 -11.481 1.00 95.50 106 GLN A O 1
ATOM 860 N N . LEU A 1 107 ? 15.828 0.852 -10.606 1.00 94.69 107 LEU A N 1
ATOM 861 C CA . LEU A 1 107 ? 15.626 -0.584 -10.821 1.00 94.69 107 LEU A CA 1
ATOM 862 C C . LEU A 1 107 ? 15.840 -0.967 -12.292 1.00 94.69 107 LEU A C 1
ATOM 864 O O . LEU A 1 107 ? 16.566 -1.908 -12.577 1.00 94.69 107 LEU A O 1
ATOM 868 N N . ALA A 1 108 ? 15.248 -0.220 -13.229 1.00 94.25 108 ALA A N 1
ATOM 869 C CA . ALA A 1 108 ? 15.436 -0.448 -14.659 1.00 94.25 108 ALA A CA 1
ATOM 870 C C . ALA A 1 108 ? 16.918 -0.352 -15.051 1.00 94.25 108 ALA A C 1
ATOM 872 O O . ALA A 1 108 ? 17.430 -1.217 -15.757 1.00 94.25 108 ALA A O 1
ATOM 873 N N . LYS A 1 109 ? 17.613 0.677 -14.548 1.00 94.00 109 LYS A N 1
ATOM 874 C CA . LYS A 1 109 ? 19.034 0.905 -14.824 1.00 94.00 109 LYS A CA 1
ATOM 875 C C . LYS A 1 109 ? 19.908 -0.255 -14.344 1.00 94.00 109 LYS A C 1
ATOM 877 O O . LYS A 1 109 ? 20.816 -0.637 -15.074 1.00 94.00 109 LYS A O 1
ATOM 882 N N . ASP A 1 110 ? 19.619 -0.826 -13.175 1.00 93.38 110 ASP A N 1
ATOM 883 C CA . ASP A 1 110 ? 20.361 -1.973 -12.627 1.00 93.38 110 ASP A CA 1
ATOM 884 C C . ASP A 1 110 ? 20.300 -3.208 -13.550 1.00 93.38 110 ASP A C 1
ATOM 886 O O . ASP A 1 110 ? 21.165 -4.076 -13.476 1.00 93.38 110 ASP A O 1
ATOM 890 N N . TYR A 1 111 ? 19.314 -3.262 -14.452 1.00 91.56 111 TYR A N 1
ATOM 891 C CA . TYR A 1 111 ? 19.115 -4.326 -15.439 1.00 91.56 111 TYR A CA 1
ATOM 892 C C . TYR A 1 111 ? 19.368 -3.884 -16.888 1.00 91.56 111 TYR A C 1
ATOM 894 O O . TYR A 1 111 ? 18.929 -4.548 -17.823 1.00 91.56 111 TYR A O 1
ATOM 902 N N . ASN A 1 112 ? 20.064 -2.763 -17.106 1.00 92.31 112 ASN A N 1
ATOM 903 C CA . ASN A 1 112 ? 20.298 -2.182 -18.438 1.00 92.31 112 ASN A CA 1
ATOM 904 C C . ASN A 1 112 ? 19.007 -1.867 -19.224 1.00 92.31 112 ASN A C 1
ATOM 906 O O . ASN A 1 112 ? 19.009 -1.780 -20.452 1.00 92.31 112 ASN A O 1
ATOM 910 N N . LEU A 1 113 ? 17.900 -1.653 -18.512 1.00 93.94 113 LEU A N 1
ATOM 911 C CA . LEU A 1 113 ? 16.625 -1.196 -19.049 1.00 93.94 113 LEU A CA 1
ATOM 912 C C . LEU A 1 113 ? 16.417 0.299 -18.776 1.00 93.94 113 LEU A C 1
ATOM 914 O O . LEU A 1 113 ? 17.137 0.948 -18.016 1.00 93.94 113 LEU A O 1
ATOM 918 N N . ALA A 1 114 ? 15.370 0.859 -19.379 1.00 91.88 114 ALA A N 1
ATOM 919 C CA . ALA A 1 114 ? 14.938 2.223 -19.112 1.00 91.88 114 ALA A CA 1
ATOM 920 C C . ALA A 1 114 ? 13.413 2.321 -19.117 1.00 91.88 114 ALA A C 1
ATOM 922 O O . ALA A 1 114 ? 12.765 1.846 -20.050 1.00 91.88 114 ALA A O 1
ATOM 923 N N . ILE A 1 115 ? 12.863 3.017 -18.122 1.00 91.56 115 ILE A N 1
ATOM 924 C CA . ILE A 1 115 ? 11.479 3.496 -18.153 1.00 91.56 115 ILE A CA 1
ATOM 925 C C . ILE A 1 115 ? 11.434 4.929 -18.681 1.00 91.56 115 ILE A C 1
ATOM 927 O O . ILE A 1 115 ? 12.321 5.753 -18.427 1.00 91.56 115 ILE A O 1
ATOM 931 N N . THR A 1 116 ? 10.368 5.247 -19.397 1.00 88.56 116 THR A N 1
ATOM 932 C CA . THR A 1 116 ? 10.095 6.588 -19.896 1.00 88.56 116 THR A CA 1
ATOM 933 C C . THR A 1 116 ? 9.723 7.489 -18.729 1.00 88.56 116 THR A C 1
ATOM 935 O O . THR A 1 116 ? 8.628 7.409 -18.175 1.00 88.56 116 THR A O 1
ATOM 938 N N . LYS A 1 117 ? 10.628 8.395 -18.355 1.00 81.75 117 LYS A N 1
ATOM 939 C CA . LYS A 1 117 ? 10.338 9.408 -17.337 1.00 81.75 117 LYS A CA 1
ATOM 940 C C . LYS A 1 117 ? 9.379 10.445 -17.913 1.00 81.75 117 LYS A C 1
ATOM 942 O O . LYS A 1 117 ? 9.672 11.083 -18.923 1.00 81.75 117 LYS A O 1
ATOM 947 N N . ARG A 1 118 ? 8.249 10.650 -17.244 1.00 86.50 118 ARG A N 1
ATOM 948 C CA . ARG A 1 118 ? 7.283 11.707 -17.562 1.00 86.50 118 ARG A CA 1
ATOM 949 C C . ARG A 1 118 ? 7.118 12.628 -16.360 1.00 86.50 118 ARG A C 1
ATOM 951 O O . ARG A 1 118 ? 7.320 12.229 -15.215 1.00 86.50 118 ARG A O 1
ATOM 958 N N . SER A 1 119 ? 6.809 13.892 -16.626 1.00 85.56 119 SER A N 1
ATOM 959 C CA . SER A 1 119 ? 6.549 14.861 -15.566 1.00 85.56 119 SER A CA 1
ATOM 960 C C . SER A 1 119 ? 5.146 14.656 -14.998 1.00 85.56 119 SER A C 1
ATOM 962 O O . SER A 1 119 ? 4.247 14.179 -15.685 1.00 85.56 119 SER A O 1
ATOM 964 N N . PHE A 1 120 ? 4.949 15.056 -13.743 1.00 89.81 120 PHE A N 1
ATOM 965 C CA . PHE A 1 120 ? 3.638 15.098 -13.101 1.00 89.81 120 PHE A CA 1
ATOM 966 C C . PHE A 1 120 ? 3.350 16.529 -12.657 1.00 89.81 120 PHE A C 1
ATOM 968 O O . PHE A 1 120 ? 4.213 17.191 -12.068 1.00 89.81 120 PHE A O 1
ATOM 975 N N . ASN A 1 121 ? 2.143 17.014 -12.930 1.00 87.06 121 ASN A N 1
ATOM 976 C CA . ASN A 1 121 ? 1.741 18.379 -12.607 1.00 87.06 121 ASN A CA 1
ATOM 977 C C . ASN A 1 121 ? 1.130 18.452 -11.188 1.00 87.06 121 ASN A C 1
ATOM 979 O O . ASN A 1 121 ? 0.554 17.485 -10.695 1.00 87.06 121 ASN A O 1
ATOM 983 N N . ARG A 1 122 ? 1.335 19.581 -10.491 1.00 85.19 122 ARG A N 1
ATOM 984 C CA . ARG A 1 122 ? 0.838 19.824 -9.119 1.00 85.19 122 ARG A CA 1
ATOM 985 C C . ARG A 1 122 ? -0.638 20.207 -9.065 1.00 85.19 122 ARG A C 1
ATOM 987 O O . ARG A 1 122 ? -1.301 19.871 -8.093 1.00 85.19 122 ARG A O 1
ATOM 994 N N . ALA A 1 123 ? -1.115 20.922 -10.078 1.00 87.38 123 ALA A N 1
ATOM 995 C CA . ALA A 1 123 ? -2.444 21.518 -10.122 1.00 87.38 123 ALA A CA 1
ATOM 996 C C . ALA A 1 123 ? -3.468 20.645 -10.859 1.00 87.38 123 ALA A C 1
ATOM 998 O O . ALA A 1 123 ? -4.653 20.721 -10.558 1.00 87.38 123 ALA A O 1
ATOM 999 N N . ARG A 1 124 ? -3.031 19.820 -11.820 1.00 92.75 124 ARG A N 1
ATOM 1000 C CA . ARG A 1 124 ? -3.927 18.990 -12.640 1.00 92.75 124 ARG A CA 1
ATOM 1001 C C . ARG A 1 124 ? -3.318 17.644 -13.013 1.00 92.75 124 ARG A C 1
ATOM 1003 O O . ARG A 1 124 ? -2.098 17.507 -13.074 1.00 92.75 124 ARG A O 1
ATOM 1010 N N . ILE A 1 125 ? -4.175 16.676 -13.317 1.00 94.06 125 ILE A N 1
ATOM 1011 C CA . ILE A 1 125 ? -3.779 15.418 -13.960 1.00 94.06 125 ILE A CA 1
ATOM 1012 C C . ILE A 1 125 ? -3.395 15.749 -15.410 1.00 94.06 125 ILE A C 1
ATOM 1014 O O . ILE A 1 125 ? -4.100 16.495 -16.086 1.00 94.06 125 ILE A O 1
ATOM 1018 N N . ASN A 1 126 ? -2.233 15.282 -15.866 1.00 93.81 126 ASN A N 1
ATOM 1019 C CA . ASN A 1 126 ? -1.799 15.460 -17.254 1.00 93.81 126 ASN A CA 1
ATOM 1020 C C . ASN A 1 126 ? -2.149 14.227 -18.096 1.00 93.81 126 ASN A C 1
ATOM 1022 O O . ASN A 1 126 ? -2.537 13.200 -17.551 1.00 93.81 126 ASN A O 1
ATOM 1026 N N . SER A 1 127 ? -1.980 14.321 -19.416 1.00 94.62 127 SER A N 1
ATOM 1027 C CA . SER A 1 127 ? -2.342 13.245 -20.349 1.00 94.62 127 SER A CA 1
ATOM 1028 C C . SER A 1 127 ? -1.674 11.907 -20.027 1.00 94.62 127 SER A C 1
ATOM 1030 O O . SER A 1 127 ? -2.313 10.869 -20.131 1.00 94.62 127 SER A O 1
ATOM 1032 N N . TYR A 1 128 ? -0.414 11.922 -19.583 1.00 94.75 128 TYR A N 1
ATOM 1033 C CA . TYR A 1 128 ? 0.278 10.702 -19.171 1.00 94.75 128 TYR A CA 1
ATOM 1034 C C . TYR A 1 128 ? -0.367 10.064 -17.937 1.00 94.75 128 TYR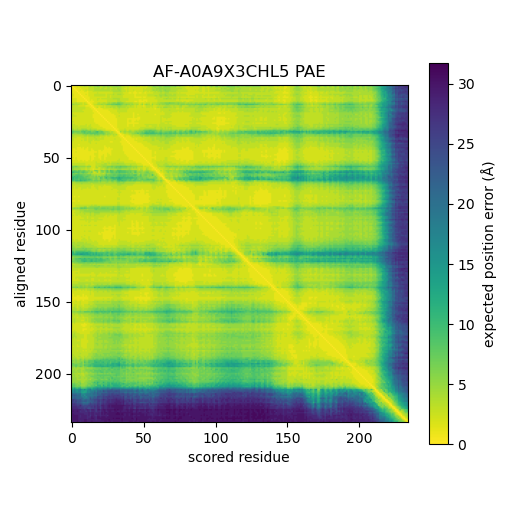 A C 1
ATOM 1036 O O . TYR A 1 128 ? -0.749 8.902 -17.984 1.00 94.75 128 TYR A O 1
ATOM 1044 N N . ALA A 1 129 ? -0.535 10.824 -16.850 1.00 95.62 129 ALA A N 1
ATOM 1045 C CA . ALA A 1 129 ? -1.157 10.307 -15.634 1.00 95.62 129 ALA A CA 1
ATOM 1046 C C . ALA A 1 129 ? -2.605 9.860 -15.885 1.00 95.62 129 ALA A C 1
ATOM 1048 O O . ALA A 1 129 ? -3.026 8.854 -15.329 1.00 95.62 129 ALA A O 1
ATOM 1049 N N . GLN A 1 130 ? -3.337 10.567 -16.750 1.00 96.94 130 GLN A N 1
ATOM 1050 C CA . GLN A 1 130 ? -4.683 10.188 -17.170 1.00 96.94 130 GLN A CA 1
ATOM 1051 C C . GLN A 1 130 ? -4.686 8.842 -17.909 1.00 96.94 130 GLN A C 1
ATOM 1053 O O . GLN A 1 130 ? -5.441 7.951 -17.537 1.00 96.94 130 GLN A O 1
ATOM 1058 N N . SER A 1 131 ? -3.773 8.646 -18.864 1.00 97.06 131 SER A N 1
ATOM 1059 C CA . SER A 1 131 ? -3.618 7.358 -19.549 1.00 97.06 131 SER A CA 1
ATOM 1060 C C . SER A 1 131 ? -3.250 6.226 -18.582 1.00 97.06 131 SER A C 1
ATOM 1062 O O . SER A 1 131 ? -3.797 5.133 -18.686 1.00 97.06 131 SER A O 1
ATOM 1064 N N . CYS A 1 132 ? -2.378 6.474 -17.597 1.00 97.44 132 CYS A N 1
ATOM 1065 C CA . CYS A 1 132 ? -2.074 5.494 -16.550 1.00 97.44 132 CYS A CA 1
ATOM 1066 C C . CYS A 1 132 ? -3.315 5.127 -15.718 1.00 97.44 132 CYS A C 1
ATOM 1068 O O . CYS A 1 132 ? -3.510 3.956 -15.400 1.00 97.44 132 CYS A O 1
ATOM 1070 N N . ILE A 1 133 ? -4.151 6.112 -15.362 1.00 97.56 133 ILE A N 1
ATOM 1071 C CA . ILE A 1 133 ? -5.406 5.885 -14.626 1.00 97.56 133 ILE A CA 1
ATOM 1072 C C . ILE A 1 133 ? -6.337 4.985 -15.435 1.00 97.56 133 ILE A C 1
ATOM 1074 O O . ILE A 1 133 ? -6.810 3.990 -14.900 1.00 97.56 133 ILE A O 1
ATOM 1078 N N . GLU A 1 134 ? -6.554 5.303 -16.711 1.00 97.88 134 GLU A N 1
ATOM 1079 C CA . GLU A 1 134 ? -7.418 4.526 -17.609 1.00 97.88 134 GLU A CA 1
ATOM 1080 C C . GLU A 1 134 ? -6.924 3.086 -17.759 1.00 97.88 134 GLU A C 1
ATOM 1082 O O . GLU A 1 134 ? -7.698 2.146 -17.593 1.00 97.88 134 GLU A O 1
ATOM 1087 N N . LYS A 1 135 ? -5.615 2.910 -17.980 1.00 96.75 135 LYS A N 1
ATOM 1088 C CA . LYS A 1 135 ? -4.967 1.593 -18.036 1.00 96.75 135 LYS A CA 1
ATOM 1089 C C . LYS A 1 135 ? -5.209 0.781 -16.765 1.00 96.75 135 LYS A C 1
ATOM 1091 O O . LYS A 1 135 ? -5.601 -0.374 -16.847 1.00 96.75 135 LYS A O 1
ATOM 1096 N N . TYR A 1 136 ? -4.988 1.380 -15.596 1.00 96.88 136 TYR A N 1
ATOM 1097 C CA . TYR A 1 136 ? -5.189 0.693 -14.320 1.00 96.88 136 TYR A CA 1
ATOM 1098 C C . TYR A 1 136 ? -6.667 0.366 -14.060 1.00 96.88 136 TYR A C 1
ATOM 1100 O O . TYR A 1 136 ? -6.981 -0.720 -13.589 1.00 96.88 136 TYR A O 1
ATOM 1108 N N . GLN A 1 137 ? -7.584 1.282 -14.374 1.00 95.19 137 GLN A N 1
ATOM 1109 C CA . GLN A 1 137 ? -9.023 1.078 -14.171 1.00 95.19 137 GLN A CA 1
ATOM 1110 C C . GLN A 1 137 ? -9.620 0.008 -15.092 1.00 95.19 137 GLN A C 1
ATOM 1112 O O . GLN A 1 137 ? -10.671 -0.538 -14.768 1.00 95.19 137 GLN A O 1
ATOM 1117 N N . ALA A 1 138 ? -8.962 -0.300 -16.211 1.00 96.19 138 ALA A N 1
ATOM 1118 C CA . ALA A 1 138 ? -9.340 -1.405 -17.086 1.00 96.19 138 ALA A CA 1
ATOM 1119 C C . ALA A 1 138 ? -8.969 -2.789 -16.517 1.00 96.19 138 ALA A C 1
ATOM 1121 O O . ALA A 1 138 ? -9.467 -3.800 -17.014 1.00 96.19 138 ALA A O 1
ATOM 1122 N N . LEU A 1 139 ? -8.108 -2.856 -15.495 1.00 94.25 139 LEU A N 1
ATOM 1123 C CA . LEU A 1 139 ? -7.740 -4.118 -14.856 1.00 94.25 139 LEU A CA 1
ATOM 1124 C C . LEU A 1 139 ? -8.884 -4.639 -13.972 1.00 94.25 139 LEU A C 1
ATOM 1126 O O . LEU A 1 139 ? -9.605 -3.845 -13.356 1.00 94.25 139 LEU A O 1
ATOM 1130 N N . PRO A 1 140 ? -9.040 -5.969 -13.842 1.00 92.19 140 PRO A N 1
ATOM 1131 C CA . PRO A 1 140 ? -9.954 -6.549 -12.868 1.00 92.19 140 PRO A CA 1
ATOM 1132 C C . PRO A 1 140 ? -9.638 -6.042 -11.457 1.00 92.19 140 PRO A C 1
ATOM 1134 O O . PRO A 1 140 ? -8.494 -6.089 -11.005 1.00 92.19 140 PRO A O 1
ATOM 1137 N N . THR A 1 141 ? -10.657 -5.568 -10.742 1.00 88.31 141 THR A N 1
ATOM 1138 C CA . THR A 1 141 ? -10.506 -5.070 -9.371 1.00 88.31 141 THR A CA 1
ATOM 1139 C C . THR A 1 141 ? -11.248 -5.966 -8.389 1.00 88.31 141 THR A C 1
ATOM 1141 O O . THR A 1 141 ? -12.384 -6.373 -8.622 1.00 88.31 141 THR A O 1
ATOM 1144 N N . SER A 1 142 ? -10.599 -6.271 -7.264 1.00 93.38 142 SER A N 1
ATOM 1145 C CA . SER A 1 142 ? -11.243 -6.940 -6.134 1.00 93.38 142 SER A CA 1
ATOM 1146 C C . SER A 1 142 ? -11.689 -5.897 -5.115 1.00 93.38 142 SER A C 1
ATOM 1148 O O . SER A 1 142 ? -10.858 -5.211 -4.513 1.00 93.38 142 SER A O 1
ATOM 1150 N N . GLN A 1 143 ? -13.004 -5.786 -4.909 1.00 91.88 143 GLN A N 1
ATOM 1151 C CA . GLN A 1 143 ? -13.559 -4.894 -3.889 1.00 91.88 143 GLN A CA 1
ATOM 1152 C C . GLN A 1 143 ? -13.071 -5.281 -2.491 1.00 91.88 143 GLN A C 1
ATOM 1154 O O . GLN A 1 143 ? -12.708 -4.410 -1.713 1.00 91.88 143 GLN A O 1
ATOM 1159 N N . GLU A 1 144 ? -12.980 -6.577 -2.197 1.00 93.06 144 GLU A N 1
ATOM 1160 C CA . GLU A 1 144 ? -12.456 -7.073 -0.924 1.00 93.06 144 GLU A CA 1
ATOM 1161 C C . GLU A 1 144 ? -11.038 -6.559 -0.644 1.00 93.06 144 GLU A C 1
ATOM 1163 O O . GLU A 1 144 ? -10.745 -6.069 0.448 1.00 93.06 144 GLU A O 1
ATOM 1168 N N . ARG A 1 145 ? -10.151 -6.621 -1.641 1.00 94.75 145 ARG A N 1
ATOM 1169 C CA . ARG A 1 145 ? -8.775 -6.143 -1.474 1.00 94.75 145 ARG A CA 1
ATOM 1170 C C . ARG A 1 145 ? -8.716 -4.627 -1.334 1.00 94.75 145 ARG A C 1
ATOM 1172 O O . ARG A 1 145 ? -7.927 -4.122 -0.538 1.00 94.75 145 ARG A O 1
ATOM 1179 N N . SER A 1 146 ? -9.564 -3.908 -2.066 1.00 93.75 146 SER A N 1
ATOM 1180 C CA . SER A 1 146 ? -9.740 -2.463 -1.898 1.00 93.75 146 SER A CA 1
ATOM 1181 C C . SER A 1 146 ? -10.193 -2.105 -0.479 1.00 93.75 146 SER A C 1
ATOM 1183 O O . SER A 1 146 ? -9.560 -1.249 0.141 1.00 93.75 146 SER A O 1
ATOM 1185 N N . ASP A 1 147 ? -11.199 -2.803 0.062 1.00 93.88 147 ASP A N 1
ATOM 1186 C CA . ASP A 1 147 ? -11.711 -2.612 1.428 1.00 93.88 147 ASP A CA 1
ATOM 1187 C C . ASP A 1 147 ? -10.593 -2.819 2.463 1.00 93.88 147 ASP A C 1
ATOM 1189 O O . ASP A 1 147 ? -10.404 -2.000 3.363 1.00 93.88 147 ASP A O 1
ATOM 1193 N N . TYR A 1 148 ? -9.793 -3.877 2.303 1.00 95.69 148 TYR A N 1
ATOM 1194 C CA . TYR A 1 148 ? -8.653 -4.153 3.180 1.00 95.69 148 TYR A CA 1
ATOM 1195 C C . TYR A 1 148 ? -7.593 -3.035 3.138 1.00 95.69 148 TYR A C 1
ATOM 1197 O O . TYR A 1 148 ? -7.084 -2.617 4.178 1.00 95.69 148 TYR A O 1
ATOM 1205 N N . LEU A 1 149 ? -7.298 -2.480 1.955 1.00 95.88 149 LEU A N 1
ATOM 1206 C CA . LEU A 1 149 ? -6.358 -1.359 1.788 1.00 95.88 149 LEU A CA 1
ATOM 1207 C C . LEU A 1 149 ? -6.896 -0.013 2.302 1.00 95.88 149 LEU A C 1
ATOM 1209 O O . LEU A 1 149 ? -6.116 0.916 2.552 1.00 95.88 149 LEU A O 1
ATOM 1213 N N . ASP A 1 150 ? -8.213 0.147 2.401 1.00 94.00 150 ASP A N 1
ATOM 1214 C CA . ASP A 1 150 ? -8.848 1.272 3.094 1.00 94.00 150 ASP A CA 1
ATOM 1215 C C . ASP A 1 150 ? -8.805 1.108 4.615 1.00 94.00 150 ASP A C 1
ATOM 1217 O O . ASP A 1 150 ? -8.660 2.101 5.345 1.00 94.00 150 ASP A O 1
ATOM 1221 N N . GLY A 1 151 ? -8.837 -0.144 5.071 1.00 93.62 151 GLY A N 1
ATOM 1222 C CA . GLY A 1 151 ? -8.846 -0.536 6.469 1.00 93.62 151 GLY A CA 1
ATOM 1223 C C . GLY A 1 151 ? -10.128 -0.115 7.176 1.00 93.62 151 GLY A C 1
ATOM 1224 O O . GLY A 1 151 ? -11.154 0.180 6.566 1.00 93.62 151 GLY A O 1
ATOM 1225 N N . TRP A 1 152 ? -10.068 -0.064 8.505 1.00 94.12 152 TRP A N 1
ATOM 1226 C CA . TRP A 1 152 ? -11.255 0.126 9.332 1.00 94.12 152 TRP A CA 1
ATOM 1227 C C . TRP A 1 152 ? -11.192 1.455 10.063 1.00 94.12 152 TRP A C 1
ATOM 1229 O O . TRP A 1 152 ? -10.355 1.678 10.932 1.00 94.12 152 TRP A O 1
ATOM 1239 N N . VAL A 1 153 ? -12.100 2.363 9.722 1.00 93.25 153 VAL A N 1
ATOM 1240 C CA . VAL A 1 153 ? -12.213 3.666 10.382 1.00 93.25 153 VAL A CA 1
ATOM 1241 C C . VAL A 1 153 ? -13.585 3.770 11.022 1.00 93.25 153 VAL A C 1
ATOM 1243 O O . VAL A 1 153 ? -14.601 3.576 10.359 1.00 93.25 153 VAL A O 1
ATOM 1246 N N . VAL A 1 154 ? -13.628 4.089 12.309 1.00 93.94 154 VAL A N 1
ATOM 1247 C CA . VAL A 1 154 ? -14.869 4.354 13.044 1.00 93.94 154 VAL A CA 1
ATOM 1248 C C . VAL A 1 154 ? -14.998 5.847 13.329 1.00 93.94 154 VAL A C 1
ATOM 1250 O O . VAL A 1 154 ? -14.019 6.590 13.287 1.00 93.94 154 VAL A O 1
ATOM 1253 N N . THR A 1 155 ? -16.219 6.306 13.589 1.00 95.69 155 THR A N 1
ATOM 1254 C CA . THR A 1 155 ? -16.495 7.711 13.917 1.00 95.69 155 THR A CA 1
ATOM 1255 C C . THR A 1 155 ? -16.942 7.806 15.369 1.00 95.69 155 THR A C 1
ATOM 1257 O O . THR A 1 155 ? -17.843 7.078 15.777 1.00 95.69 155 THR A O 1
ATOM 1260 N N . SER A 1 156 ? -16.307 8.683 16.147 1.00 94.19 156 SER A N 1
ATOM 1261 C CA . SER A 1 156 ? -16.661 8.928 17.546 1.00 94.19 156 SER A CA 1
ATOM 1262 C C . SER A 1 156 ? -17.985 9.688 17.682 1.00 94.19 156 SER A C 1
ATOM 1264 O O . SER A 1 156 ? -18.495 10.274 16.720 1.00 94.19 156 SER A O 1
ATOM 1266 N N . GLN A 1 157 ? -18.489 9.793 18.915 1.00 94.69 157 GLN A N 1
ATOM 1267 C CA . GLN A 1 157 ? -19.582 10.710 19.257 1.00 94.69 157 GLN A CA 1
ATOM 1268 C C . GLN A 1 157 ? -19.269 12.160 18.840 1.00 94.69 157 GLN A C 1
ATOM 1270 O O . GLN A 1 157 ? -20.138 12.871 18.341 1.00 94.69 157 GLN A O 1
ATOM 1275 N N . SER A 1 158 ? -18.006 12.583 18.991 1.00 92.44 158 SER A N 1
ATOM 1276 C CA . SER A 1 158 ? -17.508 13.911 18.600 1.00 92.44 158 SER A CA 1
ATOM 1277 C C . SER A 1 158 ? -17.263 14.072 17.093 1.00 92.44 158 SER A C 1
ATOM 1279 O O . SER A 1 158 ? -16.647 15.049 16.681 1.00 92.44 158 SER A O 1
ATOM 1281 N N . ARG A 1 159 ? -17.742 13.136 16.256 1.00 92.75 159 ARG A N 1
ATOM 1282 C CA . ARG A 1 159 ? -17.560 13.116 14.790 1.00 92.75 159 ARG A CA 1
ATOM 1283 C C . ARG A 1 159 ? -16.102 13.029 14.331 1.00 92.75 159 ARG A C 1
ATOM 1285 O O . ARG A 1 159 ? -15.803 13.264 13.162 1.00 92.75 159 ARG A O 1
ATOM 1292 N N . GLU A 1 160 ? -15.198 12.628 15.214 1.00 93.69 160 GLU A N 1
ATOM 1293 C CA . GLU A 1 160 ? -13.805 12.390 14.859 1.00 93.69 160 GLU A CA 1
ATOM 1294 C C . GLU A 1 160 ? -13.628 10.985 14.295 1.00 93.69 160 GLU A C 1
ATOM 1296 O O . GLU A 1 160 ? -14.171 10.009 14.815 1.00 93.69 160 GLU A O 1
ATOM 1301 N N . LYS A 1 161 ? -12.813 10.873 13.247 1.00 92.12 161 LYS A N 1
ATOM 1302 C CA . LYS A 1 161 ? -12.418 9.583 12.685 1.00 92.12 161 LYS A CA 1
ATOM 1303 C C . LYS A 1 161 ? -11.309 8.966 13.531 1.00 92.12 161 LYS A C 1
ATOM 1305 O O . LYS A 1 161 ? -10.286 9.602 13.791 1.00 92.12 161 LYS A O 1
ATOM 1310 N N . VAL A 1 162 ? -11.497 7.715 13.929 1.00 91.38 162 VAL A N 1
ATOM 1311 C CA . VAL A 1 162 ? -10.517 6.919 14.667 1.00 91.38 162 VAL A CA 1
ATOM 1312 C C . VAL A 1 162 ? -10.224 5.659 13.868 1.00 91.38 162 VAL A C 1
ATOM 1314 O O . VAL A 1 162 ? -11.136 4.948 13.450 1.00 91.38 162 VAL A O 1
ATOM 1317 N N . LEU A 1 163 ? -8.940 5.406 13.629 1.00 90.31 163 LEU A N 1
ATOM 1318 C CA . LEU A 1 163 ? -8.492 4.191 12.969 1.00 90.31 163 LEU A CA 1
ATOM 1319 C C . LEU A 1 163 ? -8.586 3.009 13.932 1.00 90.31 163 LEU A C 1
ATOM 1321 O O . LEU A 1 163 ? -8.132 3.099 15.072 1.00 90.31 163 LEU A O 1
ATOM 1325 N N . LEU A 1 164 ? -9.103 1.900 13.428 1.00 90.88 164 LEU A N 1
ATOM 1326 C CA . LEU A 1 164 ? -9.180 0.620 14.100 1.00 90.88 164 LEU A CA 1
ATOM 1327 C C . LEU A 1 164 ? -8.318 -0.384 13.329 1.00 90.88 164 LEU A C 1
ATOM 1329 O O . LEU A 1 164 ? -8.497 -0.570 12.127 1.00 90.88 164 LEU A O 1
ATOM 1333 N N . ASN A 1 165 ? -7.351 -1.001 14.001 1.00 88.69 165 ASN A N 1
ATOM 1334 C CA . ASN A 1 165 ? -6.517 -2.018 13.373 1.00 88.69 165 ASN A CA 1
ATOM 1335 C C . ASN A 1 165 ? -7.164 -3.395 13.560 1.00 88.69 165 ASN A C 1
ATOM 1337 O O . ASN A 1 165 ? -7.009 -3.979 14.623 1.00 88.69 165 ASN A O 1
ATOM 1341 N N . LEU A 1 166 ? -7.894 -3.894 12.558 1.00 92.88 166 LEU A N 1
ATOM 1342 C CA . LEU A 1 166 ? -8.468 -5.250 12.577 1.00 92.88 166 LEU A CA 1
ATOM 1343 C C . LEU A 1 166 ? -7.639 -6.257 11.778 1.00 92.88 166 LEU A C 1
ATOM 1345 O O . LEU A 1 166 ? -8.126 -7.342 11.479 1.00 92.88 166 LEU A O 1
ATOM 1349 N N . ASP A 1 167 ? -6.400 -5.909 11.430 1.00 93.38 167 ASP A N 1
ATOM 1350 C CA . ASP A 1 167 ? -5.550 -6.728 10.571 1.00 93.38 167 ASP A CA 1
ATOM 1351 C C . ASP A 1 167 ? -5.390 -8.166 11.089 1.00 93.38 167 ASP A C 1
ATOM 1353 O O . ASP A 1 167 ? -5.679 -9.114 10.363 1.00 93.38 167 ASP A O 1
ATOM 1357 N N . ALA A 1 168 ? -5.038 -8.335 12.367 1.00 90.12 168 ALA A N 1
ATOM 1358 C CA . ALA A 1 168 ? -4.852 -9.653 12.973 1.00 90.12 168 ALA A CA 1
ATOM 1359 C C . ALA A 1 168 ? -6.122 -10.523 12.906 1.00 90.12 168 ALA A C 1
ATOM 1361 O O . ALA A 1 168 ? -6.057 -11.713 12.592 1.00 90.12 168 ALA A O 1
ATOM 1362 N N . LEU A 1 169 ? -7.294 -9.925 13.147 1.00 90.81 169 LEU A N 1
ATOM 1363 C CA . LEU A 1 169 ? -8.573 -10.632 13.054 1.00 90.81 169 LEU A CA 1
ATOM 1364 C C . LEU A 1 169 ? -8.922 -10.981 11.609 1.00 90.81 169 LEU A C 1
ATOM 1366 O O . LEU A 1 169 ? -9.442 -12.068 11.361 1.00 90.81 169 LEU A O 1
ATOM 1370 N N . TYR A 1 170 ? -8.622 -10.084 10.669 1.00 93.75 170 TYR A N 1
ATOM 1371 C CA . TYR A 1 170 ? -8.879 -10.302 9.250 1.00 93.75 170 TYR A CA 1
ATOM 1372 C C . TYR A 1 170 ? -8.069 -11.476 8.730 1.00 93.75 170 TYR A C 1
ATOM 1374 O O . TYR A 1 170 ? -8.612 -12.348 8.058 1.00 93.75 170 TYR A O 1
ATOM 1382 N N . VAL A 1 171 ? -6.788 -11.523 9.083 1.00 91.81 171 VAL A N 1
ATOM 1383 C CA . VAL A 1 171 ? -5.893 -12.590 8.642 1.00 91.81 171 VAL A CA 1
ATOM 1384 C C . VAL A 1 171 ? -6.249 -13.932 9.277 1.00 91.81 171 VAL A C 1
ATOM 1386 O O . VAL A 1 171 ? -6.237 -14.933 8.568 1.00 91.81 171 VAL A O 1
ATOM 1389 N N . LYS A 1 172 ? -6.611 -13.981 10.569 1.00 88.56 172 LYS A N 1
ATOM 1390 C CA . LYS A 1 172 ? -6.935 -15.263 11.226 1.00 88.56 172 LYS A CA 1
ATOM 1391 C C . LYS A 1 172 ? -8.322 -15.791 10.872 1.00 88.56 172 LYS A C 1
ATOM 1393 O O . LYS A 1 172 ? -8.481 -16.965 10.564 1.00 88.56 172 LYS A O 1
ATOM 1398 N N . TYR A 1 173 ? -9.334 -14.937 10.993 1.00 89.00 173 TYR A N 1
ATOM 1399 C CA . TYR A 1 173 ? -10.741 -15.346 10.967 1.00 89.00 173 TYR A CA 1
ATOM 1400 C C . TYR A 1 173 ? -11.455 -14.946 9.673 1.00 89.00 173 TYR A C 1
ATOM 1402 O O . TYR A 1 173 ? -12.645 -15.218 9.505 1.00 89.00 173 TYR A O 1
ATOM 1410 N N . GLY A 1 174 ? -10.744 -14.285 8.761 1.00 91.06 174 GLY A N 1
ATOM 1411 C CA . GLY A 1 174 ? -11.269 -13.858 7.478 1.00 91.06 174 GLY A CA 1
ATOM 1412 C C . GLY A 1 174 ? -12.131 -12.597 7.542 1.00 91.06 174 GLY A C 1
ATOM 1413 O O . GLY A 1 174 ? -12.374 -11.973 8.588 1.00 91.06 174 GLY A O 1
ATOM 1414 N N . ARG A 1 175 ? -12.617 -12.233 6.353 1.00 92.12 175 ARG A N 1
ATOM 1415 C CA . ARG A 1 175 ? -13.393 -11.019 6.092 1.00 92.12 175 ARG A CA 1
ATOM 1416 C C . ARG A 1 175 ? -14.685 -10.960 6.899 1.00 92.12 175 ARG A C 1
ATOM 1418 O O . ARG A 1 175 ? -14.953 -9.947 7.542 1.00 92.12 175 ARG A O 1
ATOM 1425 N N . ASP A 1 176 ? -15.469 -12.033 6.885 1.00 92.69 176 ASP A N 1
ATOM 1426 C CA . ASP A 1 176 ? -16.824 -12.032 7.448 1.00 92.69 176 ASP A CA 1
ATOM 1427 C C . ASP A 1 176 ? -16.825 -11.864 8.968 1.00 92.69 176 ASP A C 1
ATOM 1429 O O . ASP A 1 176 ? -17.641 -11.120 9.520 1.00 92.69 176 ASP A O 1
ATOM 1433 N N . PHE A 1 177 ? -15.887 -12.516 9.658 1.00 91.38 177 PHE A N 1
ATOM 1434 C CA . PHE A 1 177 ? -15.729 -12.353 11.100 1.00 91.38 177 PHE A CA 1
ATOM 1435 C C . PHE A 1 177 ? -15.308 -10.923 11.446 1.00 91.38 177 PHE A C 1
ATOM 1437 O O . PHE A 1 177 ? -15.945 -10.255 12.265 1.00 91.38 177 PHE A O 1
ATOM 1444 N N . SER A 1 178 ? -14.284 -10.416 10.760 1.00 93.00 178 SER A N 1
ATOM 1445 C CA . SER A 1 178 ? -13.783 -9.055 10.968 1.00 93.00 178 SER A CA 1
ATOM 1446 C C . SER A 1 178 ? -14.833 -7.989 10.673 1.00 93.00 178 SER A C 1
ATOM 1448 O O . SER A 1 178 ? -14.920 -7.001 11.400 1.00 93.00 178 SER A O 1
ATOM 1450 N N . ALA A 1 179 ? -15.688 -8.203 9.671 1.00 93.00 179 ALA A N 1
ATOM 1451 C CA . ALA A 1 179 ? -16.799 -7.312 9.353 1.00 93.00 179 ALA A CA 1
ATOM 1452 C C . ALA A 1 179 ? -17.834 -7.242 10.490 1.00 93.00 179 ALA A C 1
ATOM 1454 O O . ALA A 1 179 ? -18.296 -6.152 10.834 1.00 93.00 179 ALA A O 1
ATOM 1455 N N . LYS A 1 180 ? -18.161 -8.375 11.127 1.00 94.44 180 LYS A N 1
ATOM 1456 C CA . LYS A 1 180 ? -19.069 -8.405 12.290 1.00 94.44 180 LYS A CA 1
ATOM 1457 C C . LYS A 1 180 ? -18.489 -7.631 13.473 1.00 94.44 180 LYS A C 1
ATOM 1459 O O . LYS A 1 180 ? -19.187 -6.801 14.058 1.00 94.44 180 LYS A O 1
ATOM 1464 N N . ILE A 1 181 ? -17.213 -7.858 13.795 1.00 93.38 181 ILE A N 1
ATOM 1465 C CA . ILE A 1 181 ? -16.513 -7.127 14.864 1.00 93.38 181 ILE A CA 1
ATOM 1466 C C . ILE A 1 181 ? -16.464 -5.627 14.552 1.00 93.38 181 ILE A C 1
ATOM 1468 O O . ILE A 1 181 ? -16.791 -4.805 15.412 1.00 93.38 181 ILE A O 1
ATOM 1472 N N . TYR A 1 182 ? -16.128 -5.262 13.313 1.00 94.56 182 TYR A N 1
ATOM 1473 C CA . TYR A 1 182 ? -16.101 -3.873 12.867 1.00 94.56 182 TYR A CA 1
ATOM 1474 C C . TYR A 1 182 ? -17.449 -3.174 13.064 1.00 94.56 182 TYR A C 1
ATOM 1476 O O . TYR A 1 182 ? -17.487 -2.080 13.624 1.00 94.56 182 TYR A O 1
ATOM 1484 N N . GLU A 1 183 ? -18.559 -3.796 12.665 1.00 95.06 183 GLU A N 1
ATOM 1485 C CA . GLU A 1 183 ? -19.890 -3.193 12.795 1.00 95.06 183 GLU A CA 1
ATOM 1486 C C . GLU A 1 183 ? -20.314 -2.990 14.258 1.00 95.06 183 GLU A C 1
ATOM 1488 O O . GLU A 1 183 ? -20.911 -1.961 14.591 1.00 95.06 183 GLU A O 1
ATOM 1493 N N . ILE A 1 184 ? -19.949 -3.904 15.161 1.00 94.56 184 ILE A N 1
ATOM 1494 C CA . ILE A 1 184 ? -20.179 -3.733 16.605 1.00 94.56 184 ILE A CA 1
ATOM 1495 C C . ILE A 1 184 ? -19.376 -2.537 17.131 1.00 94.56 184 ILE A C 1
ATOM 1497 O O . ILE A 1 184 ? -19.934 -1.638 17.769 1.00 94.56 184 ILE A O 1
ATOM 1501 N N . LEU A 1 185 ? -18.079 -2.480 16.822 1.00 94.69 185 LEU A N 1
ATOM 1502 C CA . LEU A 1 185 ? -17.191 -1.412 17.292 1.00 94.69 185 LEU A CA 1
ATOM 1503 C C . LEU A 1 185 ? -17.539 -0.052 16.688 1.00 94.69 185 LEU A C 1
ATOM 1505 O O . LEU A 1 185 ? -17.413 0.973 17.354 1.00 94.69 185 LEU A O 1
ATOM 1509 N N . LYS A 1 186 ? -18.042 -0.029 15.457 1.00 94.88 186 LYS A N 1
ATOM 1510 C CA . LYS A 1 186 ? -18.550 1.169 14.787 1.00 94.88 186 LYS A CA 1
ATOM 1511 C C . LYS A 1 186 ? -19.773 1.747 15.494 1.00 94.88 186 LYS A C 1
ATOM 1513 O O . LYS A 1 186 ? -19.845 2.962 15.659 1.00 94.88 186 LYS A O 1
ATOM 1518 N N . ARG A 1 187 ? -20.708 0.908 15.955 1.00 94.38 187 ARG A N 1
ATOM 1519 C CA . ARG A 1 187 ? -21.856 1.355 16.771 1.00 94.38 187 ARG A CA 1
ATOM 1520 C C . ARG A 1 187 ? -21.404 1.838 18.144 1.00 94.38 187 ARG A C 1
ATOM 1522 O O . ARG A 1 187 ? -21.830 2.901 18.584 1.00 94.38 187 ARG A O 1
ATOM 1529 N N . TYR A 1 188 ? -20.502 1.097 18.781 1.00 93.69 188 TYR A N 1
ATOM 1530 C CA . TYR A 1 188 ? -19.924 1.472 20.069 1.00 93.69 188 TYR A CA 1
ATOM 1531 C C . TYR A 1 188 ? -19.184 2.817 20.012 1.00 93.69 188 TYR A C 1
ATOM 1533 O O . TYR A 1 188 ? -19.322 3.652 20.904 1.00 93.69 188 TYR A O 1
ATOM 1541 N N . ALA A 1 189 ? -18.446 3.072 18.930 1.00 94.00 189 ALA A N 1
ATOM 1542 C CA . ALA A 1 189 ? -17.696 4.307 18.735 1.00 94.00 189 ALA A CA 1
ATOM 1543 C C . ALA A 1 189 ? -18.568 5.567 18.828 1.00 94.00 189 ALA A C 1
ATOM 1545 O O . ALA A 1 189 ? -18.138 6.574 19.395 1.00 94.00 189 ALA A O 1
ATOM 1546 N N . LEU A 1 190 ? -19.814 5.495 18.356 1.00 94.12 190 LEU A N 1
ATOM 1547 C CA . LEU A 1 190 ? -20.763 6.609 18.396 1.00 94.12 190 LEU A CA 1
ATOM 1548 C C . LEU A 1 190 ? -21.192 6.993 19.819 1.00 94.12 190 LEU A C 1
ATOM 1550 O O . LEU A 1 190 ? -21.715 8.089 20.012 1.00 94.12 190 LEU A O 1
ATOM 1554 N N . THR A 1 191 ? -20.955 6.136 20.816 1.00 92.69 191 THR A N 1
ATOM 1555 C CA . THR A 1 191 ? -21.299 6.405 22.220 1.00 92.69 191 THR A CA 1
ATOM 1556 C C . THR A 1 191 ? -20.127 6.968 23.026 1.00 92.69 191 THR A C 1
ATOM 1558 O O . THR A 1 191 ? -20.291 7.257 24.209 1.00 92.69 191 THR A O 1
ATOM 1561 N N . GLN A 1 192 ? -18.932 7.082 22.437 1.00 91.50 192 GLN A N 1
ATOM 1562 C CA . GLN A 1 192 ? -17.708 7.465 23.143 1.00 91.50 192 GLN A CA 1
ATOM 1563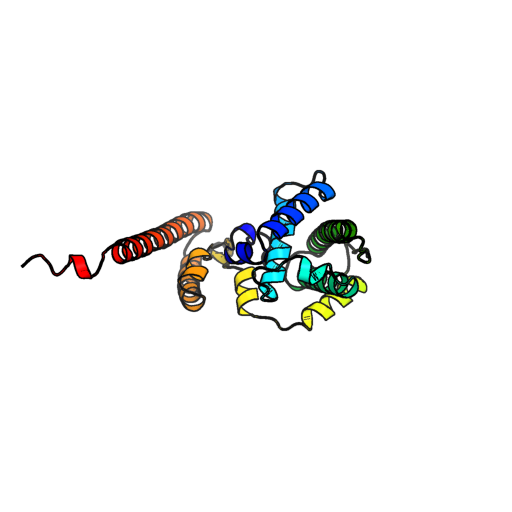 C C . GLN A 1 192 ? -17.123 8.765 22.577 1.00 91.50 192 GLN A C 1
ATOM 1565 O O . GLN A 1 192 ? -17.065 8.973 21.362 1.00 91.50 192 GLN A O 1
ATOM 1570 N N . LYS A 1 193 ? -16.602 9.632 23.456 1.00 90.94 193 LYS A N 1
ATOM 1571 C CA . LYS A 1 193 ? -15.731 10.750 23.050 1.00 90.94 193 LYS A CA 1
ATOM 1572 C C . LYS A 1 193 ? -14.430 10.201 22.458 1.00 90.94 193 LYS A C 1
ATOM 1574 O O . LYS A 1 193 ? -13.952 9.157 22.894 1.00 90.94 193 LYS A O 1
ATOM 1579 N N . ALA A 1 194 ? -13.821 10.909 21.508 1.00 86.50 194 ALA A N 1
ATOM 1580 C CA . ALA A 1 194 ? -12.716 10.366 20.713 1.00 86.50 194 ALA A CA 1
ATOM 1581 C C . ALA A 1 194 ? -11.496 9.893 21.522 1.00 86.50 194 ALA A C 1
ATOM 1583 O O . ALA A 1 194 ? -10.957 8.828 21.232 1.00 86.50 194 ALA A O 1
ATOM 1584 N N . ASN A 1 195 ? -11.065 10.639 22.545 1.00 87.06 195 ASN A N 1
ATOM 1585 C CA . ASN A 1 195 ? -9.912 10.230 23.359 1.00 87.06 195 ASN A CA 1
ATOM 1586 C C . ASN A 1 195 ? -10.199 8.950 24.145 1.00 87.06 195 ASN A C 1
ATOM 1588 O O . ASN A 1 195 ? -9.419 8.007 24.078 1.00 87.06 195 ASN A O 1
ATOM 1592 N N . SER A 1 196 ? -11.357 8.881 24.806 1.00 89.25 196 SER A N 1
ATOM 1593 C CA . SER A 1 196 ? -11.802 7.667 25.492 1.00 89.25 196 SER A CA 1
ATOM 1594 C C . SER A 1 196 ? -11.968 6.502 24.518 1.00 89.25 196 SER A C 1
ATOM 1596 O O . SER A 1 196 ? -11.593 5.380 24.838 1.00 89.25 196 SER A O 1
ATOM 1598 N N . LEU A 1 197 ? -12.478 6.764 23.312 1.00 91.44 197 LEU A N 1
ATOM 1599 C CA . LEU A 1 197 ? -12.628 5.754 22.273 1.00 91.44 197 LEU A CA 1
ATOM 1600 C C . LEU A 1 197 ? -11.278 5.155 21.866 1.00 91.44 197 LEU A C 1
ATOM 1602 O O . LEU A 1 197 ? -11.173 3.939 21.785 1.00 91.44 197 LEU A O 1
ATOM 1606 N N . ARG A 1 198 ? -10.246 5.978 21.641 1.00 90.50 198 ARG A N 1
ATOM 1607 C CA . ARG A 1 198 ? -8.905 5.493 21.264 1.00 90.50 198 ARG A CA 1
ATOM 1608 C C . ARG A 1 198 ? -8.344 4.527 22.306 1.00 90.50 198 ARG A C 1
ATOM 1610 O O . ARG A 1 198 ? -7.908 3.445 21.929 1.00 90.50 198 ARG A O 1
ATOM 1617 N N . THR A 1 199 ? -8.408 4.891 23.589 1.00 89.38 199 THR A N 1
ATOM 1618 C CA . THR A 1 199 ? -7.950 4.025 24.687 1.00 89.38 199 THR A CA 1
ATOM 1619 C C . THR A 1 199 ? -8.747 2.725 24.733 1.00 89.38 199 THR A C 1
ATOM 1621 O O . THR A 1 199 ? -8.169 1.650 24.667 1.00 89.38 199 THR A O 1
ATOM 1624 N N . ARG A 1 200 ? -10.082 2.809 24.731 1.00 91.31 200 ARG A N 1
ATOM 1625 C CA . ARG A 1 200 ? -10.938 1.620 24.835 1.00 91.31 200 ARG A CA 1
ATOM 1626 C C . ARG A 1 200 ? -10.810 0.682 23.639 1.00 91.31 200 ARG A C 1
ATOM 1628 O O . ARG A 1 200 ? -10.856 -0.526 23.817 1.00 91.31 200 ARG A O 1
ATOM 1635 N N . LEU A 1 201 ? -10.662 1.214 22.425 1.00 90.88 201 LEU A N 1
ATOM 1636 C CA . LEU A 1 201 ? -10.418 0.381 21.248 1.00 90.88 201 LEU A CA 1
ATOM 1637 C C . LEU A 1 201 ? -9.071 -0.329 21.355 1.00 90.88 201 LEU A C 1
ATOM 1639 O O . LEU A 1 201 ? -9.011 -1.498 21.004 1.00 90.88 201 LEU A O 1
ATOM 1643 N N . ALA A 1 202 ? -8.026 0.333 21.860 1.00 87.62 202 ALA A N 1
ATOM 1644 C CA . ALA A 1 202 ? -6.744 -0.325 22.099 1.00 87.62 202 ALA A CA 1
ATOM 1645 C C . ALA A 1 202 ? -6.885 -1.476 23.109 1.00 87.62 202 ALA A C 1
ATOM 1647 O O . ALA A 1 202 ? -6.419 -2.574 22.828 1.00 87.62 202 ALA A O 1
ATOM 1648 N N . ASP A 1 203 ? -7.602 -1.266 24.217 1.00 89.50 203 ASP A N 1
ATOM 1649 C CA . ASP A 1 203 ? -7.847 -2.312 25.220 1.00 89.50 203 ASP A CA 1
ATOM 1650 C C . ASP A 1 203 ? -8.624 -3.502 24.634 1.00 89.50 203 ASP A C 1
ATOM 1652 O O . ASP A 1 203 ? -8.254 -4.655 24.849 1.00 89.50 203 ASP A O 1
ATOM 1656 N N . ILE A 1 204 ? -9.674 -3.235 23.846 1.00 89.12 204 ILE A N 1
ATOM 1657 C CA . ILE A 1 204 ? -10.457 -4.287 23.182 1.00 89.12 204 ILE A CA 1
ATOM 1658 C C . ILE A 1 204 ? -9.594 -5.039 22.165 1.00 89.12 204 ILE A C 1
ATOM 1660 O O . ILE A 1 204 ? -9.665 -6.262 22.110 1.00 89.12 204 ILE A O 1
ATOM 1664 N N . MET A 1 205 ? -8.783 -4.342 21.364 1.00 87.44 205 MET A N 1
ATOM 1665 C CA . MET A 1 205 ? -7.902 -5.003 20.396 1.00 87.44 205 MET A CA 1
ATOM 1666 C C . MET A 1 205 ? -6.865 -5.874 21.102 1.00 87.44 205 MET A C 1
ATOM 1668 O O . MET A 1 205 ? -6.709 -7.025 20.718 1.00 87.44 205 MET A O 1
ATOM 1672 N N . ASN A 1 206 ? -6.249 -5.387 22.181 1.00 85.94 206 ASN A N 1
ATOM 1673 C CA . ASN A 1 206 ? -5.302 -6.170 22.975 1.00 85.94 206 ASN A CA 1
ATOM 1674 C C . ASN A 1 206 ? -5.950 -7.431 23.568 1.00 85.94 206 ASN A C 1
ATOM 1676 O O . ASN A 1 206 ? -5.327 -8.487 23.573 1.00 85.94 206 ASN A O 1
ATOM 1680 N N . LEU A 1 207 ? -7.199 -7.343 24.040 1.00 86.62 207 LEU A N 1
ATOM 1681 C CA . LEU A 1 207 ? -7.946 -8.503 24.538 1.00 86.62 207 LEU A CA 1
ATOM 1682 C C . LEU A 1 207 ? -8.240 -9.514 23.418 1.00 86.62 207 LEU A C 1
ATOM 1684 O O . LEU A 1 207 ? -8.091 -10.718 23.599 1.00 86.62 207 LEU A O 1
ATOM 1688 N N . LEU A 1 208 ? -8.662 -9.036 22.246 1.00 83.31 208 LEU A N 1
ATOM 1689 C CA . LEU A 1 208 ? -8.934 -9.908 21.102 1.00 83.31 208 LEU A CA 1
ATOM 1690 C C . LEU A 1 208 ? -7.647 -10.564 20.573 1.00 83.31 208 LEU A C 1
ATOM 1692 O O . LEU A 1 208 ? -7.667 -11.732 20.184 1.00 83.31 208 LEU A O 1
ATOM 1696 N N . GLU A 1 209 ? -6.528 -9.840 20.599 1.00 77.38 209 GLU A N 1
ATOM 1697 C CA . GLU A 1 209 ? -5.199 -10.349 20.249 1.00 77.38 209 GLU A CA 1
ATOM 1698 C C . GLU A 1 209 ? -4.631 -11.309 21.313 1.00 77.38 209 GLU A C 1
ATOM 1700 O O . GLU A 1 209 ? -3.933 -12.262 20.969 1.00 77.38 209 GLU A O 1
ATOM 1705 N N . SER A 1 210 ? -4.949 -11.146 22.601 1.00 79.88 210 SER A N 1
ATOM 1706 C CA . SER A 1 210 ? -4.514 -12.102 23.630 1.00 79.88 210 SER A CA 1
ATOM 1707 C C . SER A 1 210 ? -5.284 -13.421 23.548 1.00 79.88 210 SER A C 1
ATOM 1709 O O . SER A 1 210 ? -4.674 -14.488 23.590 1.00 79.88 210 SER A O 1
ATOM 1711 N N . MET A 1 211 ? -6.599 -13.373 23.309 1.00 73.06 211 MET A N 1
ATOM 1712 C CA . MET A 1 211 ? -7.401 -14.571 23.010 1.00 73.06 211 MET A CA 1
ATOM 1713 C C . MET A 1 211 ? -6.922 -15.280 21.731 1.00 73.06 211 MET A C 1
ATOM 1715 O O . MET A 1 211 ? -7.029 -16.503 21.592 1.00 73.06 211 MET A O 1
ATOM 1719 N N . TYR A 1 212 ? -6.371 -14.514 20.785 1.00 67.25 212 TYR A N 1
ATOM 1720 C CA . TYR A 1 212 ? -5.719 -15.051 19.597 1.00 67.25 212 TYR A CA 1
ATOM 1721 C C . TYR A 1 212 ? -4.472 -15.881 19.940 1.00 67.25 212 TYR A C 1
ATOM 1723 O O . TYR A 1 212 ? -4.281 -16.912 19.299 1.00 67.25 212 TYR A O 1
ATOM 1731 N N . LEU A 1 213 ? -3.646 -15.471 20.908 1.00 59.62 213 LEU A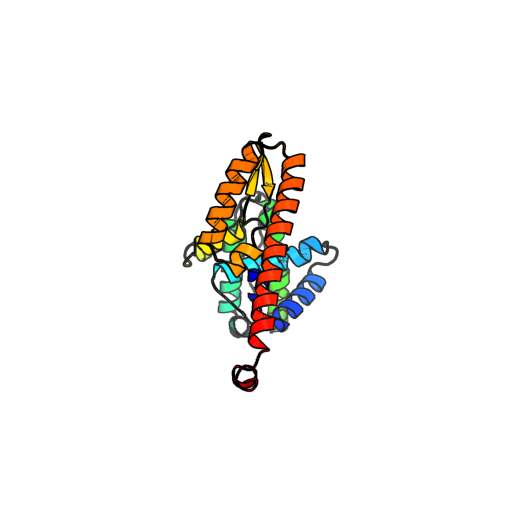 N 1
ATOM 1732 C CA . LEU A 1 213 ? -2.431 -16.206 21.292 1.00 59.62 213 LEU A CA 1
ATOM 1733 C C . LEU A 1 213 ? -2.758 -17.502 22.039 1.00 59.62 213 LEU A C 1
ATOM 1735 O O . LEU A 1 213 ? -2.153 -18.533 21.760 1.00 59.62 213 LEU A O 1
ATOM 1739 N N . ASP A 1 214 ? -3.752 -17.466 22.925 1.00 59.00 214 ASP A N 1
ATOM 1740 C CA . ASP A 1 214 ? -4.122 -18.617 23.758 1.00 59.00 214 ASP A CA 1
ATOM 1741 C C . ASP A 1 214 ? -4.657 -19.791 22.922 1.00 59.00 214 ASP A C 1
ATOM 1743 O O . ASP A 1 214 ? -4.307 -20.947 23.140 1.00 59.00 214 ASP A O 1
ATOM 1747 N N . THR A 1 215 ? -5.454 -19.498 21.890 1.00 57.69 215 THR A N 1
ATOM 1748 C CA . THR A 1 215 ? -5.963 -20.536 20.976 1.00 57.69 215 THR A CA 1
ATOM 1749 C C . THR A 1 215 ? -4.862 -21.187 20.141 1.00 57.69 215 THR A C 1
ATOM 1751 O O . THR A 1 215 ? -4.934 -22.387 19.900 1.00 57.69 215 THR A O 1
ATOM 1754 N N . THR A 1 216 ? -3.840 -20.428 19.733 1.00 58.12 216 THR A N 1
ATOM 1755 C CA . THR A 1 216 ? -2.700 -20.955 18.965 1.00 58.12 216 THR A CA 1
ATOM 1756 C C . THR A 1 216 ? -1.775 -21.804 19.844 1.00 58.12 216 THR A C 1
ATOM 1758 O O . THR A 1 216 ? -1.374 -22.891 19.438 1.00 58.12 216 THR A O 1
ATOM 1761 N N . LEU A 1 217 ? -1.503 -21.361 21.077 1.00 53.41 217 LEU A N 1
ATOM 1762 C CA . LEU A 1 217 ? -0.722 -22.131 22.052 1.00 53.41 217 LEU A CA 1
ATOM 1763 C C . LEU A 1 217 ? -1.413 -23.448 22.419 1.00 53.41 217 LEU A C 1
ATOM 1765 O O . LEU A 1 217 ? -0.750 -24.472 22.551 1.00 53.41 217 LEU A O 1
ATOM 1769 N N . MET A 1 218 ? -2.742 -23.446 22.538 1.00 50.59 218 MET A N 1
ATOM 1770 C CA . MET A 1 218 ? -3.520 -24.664 22.780 1.00 50.59 218 MET A CA 1
ATOM 1771 C C . MET A 1 218 ? -3.449 -25.636 21.596 1.00 50.59 218 MET A C 1
ATOM 1773 O O . MET A 1 218 ? -3.297 -26.831 21.819 1.00 50.59 218 MET A O 1
ATOM 1777 N N . THR A 1 219 ? -3.504 -25.161 20.346 1.00 52.53 219 THR A N 1
ATOM 1778 C CA . THR A 1 219 ? -3.365 -26.036 19.166 1.00 52.53 219 THR A CA 1
ATOM 1779 C C . THR A 1 219 ? -1.949 -26.591 19.004 1.00 52.53 219 THR A C 1
ATOM 1781 O O . THR A 1 219 ? -1.801 -27.780 18.749 1.00 52.53 219 THR A O 1
ATOM 1784 N N . GLU A 1 220 ? -0.911 -25.784 19.241 1.00 54.19 220 GLU A N 1
ATOM 1785 C CA . GLU A 1 220 ? 0.490 -26.237 19.191 1.00 54.19 220 GLU A CA 1
ATOM 1786 C C . GLU A 1 220 ? 0.816 -27.227 20.324 1.00 54.19 220 GLU A C 1
ATOM 1788 O O . GLU A 1 220 ? 1.552 -28.190 20.121 1.00 54.19 220 GLU A O 1
ATOM 1793 N N . SER A 1 221 ? 0.217 -27.043 21.507 1.00 53.69 221 SER A N 1
ATOM 1794 C CA . SER A 1 221 ? 0.361 -27.972 22.641 1.00 53.69 221 SER A CA 1
ATOM 1795 C C . SER A 1 221 ? -0.341 -29.315 22.406 1.00 53.69 221 SER A C 1
ATOM 1797 O O . SER A 1 221 ? 0.025 -30.307 23.028 1.00 53.69 221 SER A O 1
ATOM 1799 N N . LEU A 1 222 ? -1.344 -29.356 21.522 1.00 45.47 222 LEU A N 1
ATOM 1800 C CA . LEU A 1 222 ? -2.065 -30.576 21.150 1.00 45.47 222 LEU A CA 1
ATOM 1801 C C . LEU A 1 222 ? -1.404 -31.313 19.975 1.00 45.47 222 LEU A C 1
ATOM 1803 O O . LEU A 1 222 ? -1.450 -32.536 19.941 1.00 45.47 222 LEU A O 1
ATOM 1807 N N . GLU A 1 223 ? -0.753 -30.604 19.047 1.00 53.25 223 GLU A N 1
ATOM 1808 C CA . GLU A 1 223 ? 0.015 -31.214 17.944 1.00 53.25 223 GLU A CA 1
ATOM 1809 C C . GLU A 1 223 ? 1.347 -31.839 18.400 1.00 53.25 223 GLU A C 1
ATOM 1811 O O . GLU A 1 223 ? 1.920 -32.659 17.686 1.00 53.25 223 GLU A O 1
ATOM 1816 N N . GLY A 1 224 ? 1.833 -31.484 19.594 1.00 52.22 224 GLY A N 1
ATOM 1817 C CA . GLY A 1 224 ? 3.006 -32.094 20.230 1.00 52.22 224 GLY A CA 1
ATOM 1818 C C . GLY A 1 224 ? 2.722 -33.359 21.051 1.00 52.22 224 GLY A C 1
ATOM 1819 O O . GLY A 1 224 ? 3.656 -33.901 21.637 1.00 52.22 224 GLY A O 1
ATOM 1820 N N . LEU A 1 225 ? 1.466 -33.814 21.127 1.00 48.91 225 LEU A N 1
ATOM 1821 C CA . LEU A 1 225 ? 1.081 -35.044 21.822 1.00 48.91 225 LEU A CA 1
ATOM 1822 C C . LEU A 1 225 ? 0.889 -36.166 20.797 1.00 48.91 225 LEU A C 1
ATOM 1824 O O . LEU A 1 225 ? -0.048 -36.135 19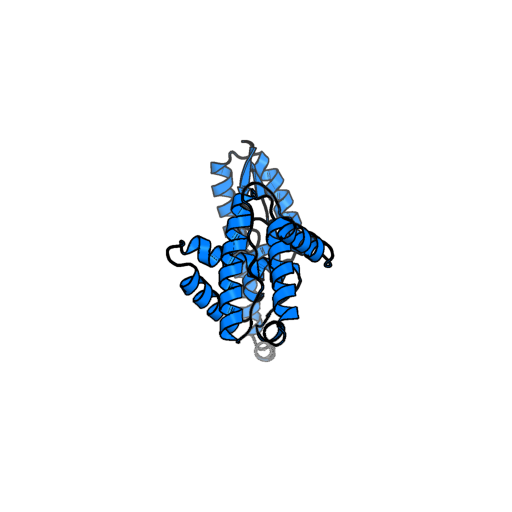.999 1.00 48.91 225 LEU A O 1
ATOM 1828 N N . ASP A 1 226 ? 1.790 -37.149 20.823 1.00 50.22 226 ASP A N 1
ATOM 1829 C CA . ASP A 1 226 ? 1.683 -38.362 20.014 1.00 50.22 226 ASP A CA 1
ATOM 1830 C C . ASP A 1 226 ? 0.419 -39.143 20.438 1.00 50.22 226 ASP A C 1
ATOM 1832 O O . ASP A 1 226 ? 0.282 -39.478 21.622 1.00 50.22 226 ASP A O 1
ATOM 1836 N N . PRO A 1 227 ? -0.532 -39.433 19.526 1.00 52.03 227 PRO A N 1
ATOM 1837 C CA . PRO A 1 227 ? -1.726 -40.215 19.847 1.00 52.03 227 PRO A CA 1
ATOM 1838 C C . PRO A 1 227 ? -1.418 -41.586 20.470 1.00 52.03 227 PRO A C 1
ATOM 1840 O O . PRO A 1 227 ? -2.259 -42.125 21.193 1.00 52.03 227 PRO A O 1
ATOM 1843 N N . ASP A 1 228 ? -0.218 -42.124 20.233 1.00 50.91 228 ASP A N 1
ATOM 1844 C CA . ASP A 1 228 ? 0.215 -43.425 20.746 1.00 50.91 228 ASP A CA 1
ATOM 1845 C C . ASP A 1 228 ? 0.712 -43.383 22.209 1.00 50.91 228 ASP A C 1
ATOM 1847 O O . ASP A 1 228 ? 0.777 -44.425 22.865 1.00 50.91 228 ASP A O 1
ATOM 1851 N N . GLU A 1 229 ? 0.977 -42.202 22.787 1.00 49.22 229 GLU A N 1
ATOM 1852 C CA . GLU A 1 229 ? 1.366 -42.065 24.206 1.00 49.22 229 GLU A CA 1
ATOM 1853 C C . GLU A 1 229 ? 0.167 -42.098 25.175 1.00 49.22 229 GLU A C 1
ATOM 1855 O O . GLU A 1 229 ? 0.336 -42.316 26.377 1.00 49.22 229 GLU A O 1
ATOM 1860 N N . ILE A 1 230 ? -1.063 -41.941 24.671 1.00 49.66 230 ILE A N 1
ATOM 1861 C CA . ILE A 1 230 ? -2.288 -41.878 25.495 1.00 49.66 230 ILE A CA 1
ATOM 1862 C C . ILE A 1 230 ? -2.883 -43.278 25.761 1.00 49.66 230 ILE A C 1
ATOM 1864 O O . ILE A 1 230 ? -3.734 -43.437 26.635 1.00 49.66 230 ILE A O 1
ATOM 1868 N N . LEU A 1 231 ? -2.412 -44.327 25.074 1.00 42.00 231 LEU A N 1
ATOM 1869 C CA . LEU A 1 231 ? -2.967 -45.687 25.180 1.00 42.00 231 LEU A CA 1
ATOM 1870 C C . LEU A 1 231 ? -2.160 -46.670 26.049 1.00 42.00 231 LEU A C 1
ATOM 1872 O O . LEU A 1 231 ? -2.519 -47.844 26.108 1.00 42.00 231 LEU A O 1
ATOM 1876 N N . LEU A 1 232 ? -1.116 -46.228 26.761 1.00 40.88 232 LEU A N 1
ATOM 1877 C CA . LEU A 1 232 ? -0.258 -47.119 27.568 1.00 40.88 232 LEU A CA 1
ATOM 1878 C C . LEU A 1 232 ? -0.384 -46.970 29.093 1.00 40.88 232 LEU A C 1
ATOM 1880 O O . LEU A 1 23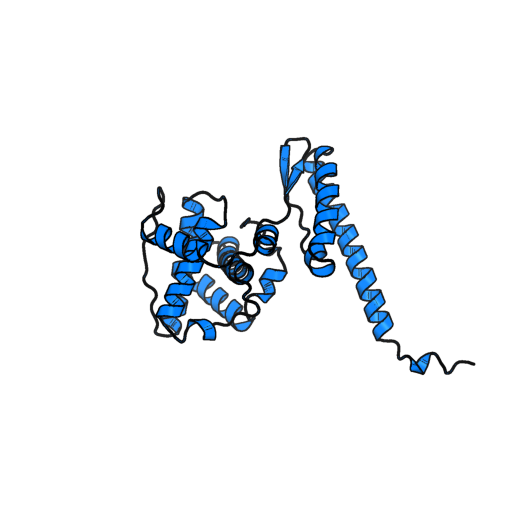2 ? 0.439 -47.503 29.835 1.00 40.88 232 LEU A O 1
ATOM 1884 N N . THR A 1 233 ? -1.433 -46.318 29.592 1.00 44.66 233 THR A N 1
ATOM 1885 C CA . THR A 1 233 ? -1.739 -46.285 31.033 1.00 44.66 233 THR A CA 1
ATOM 1886 C C . THR A 1 233 ? -3.110 -46.877 31.353 1.00 44.66 233 THR A C 1
ATOM 1888 O O . THR A 1 233 ? -3.994 -46.184 31.845 1.00 44.66 233 THR A O 1
ATOM 1891 N N . HIS A 1 234 ? -3.261 -48.187 31.133 1.00 40.53 234 HIS A N 1
ATOM 1892 C CA . HIS A 1 234 ? -4.149 -49.049 31.924 1.00 40.53 234 HIS A CA 1
ATOM 1893 C C . HIS A 1 234 ? -3.595 -50.469 32.037 1.00 40.53 234 HIS A C 1
ATOM 1895 O O . HIS A 1 234 ? -3.243 -51.054 30.990 1.00 40.53 234 HIS A O 1
#

Foldseek 3Di:
DDLVCLVLQVQLVFLAAPVQLVVLLVLLPVLVPPPDPSLSVSLSSLVSLLSLQQVRGHDYCVQQQVDLVSLQLVLLLSLLCLVPLDPDAQQVSQVSNVSNQSSSQVVQVVSVHGHDDDHADRPDGDPSSVVSNVSNVPRDGDVLSSDSVVAAWAAALVRDIDGARCNVVCVPVNDVRSVVVRVVLNVVRSVHDPVVSNVVSVVVVVVVVVVVVVVVVVVVVVVPDDPVVVPPDD

Sequence (234 aa):
MNTTILSKLSLLSNTMSKPYRSKLREIVNTVGGNTSKYHKEQSLNIYAAFLYSQGLDNFNEFELINDKSKLQEHFDYLIGFVYSSQSNNLNTKRTQAYALTKVFAQLAKDYNLAITKRSFNRARINSYAQSCIEKYQALPTSQERSDYLDGWVVTSQSREKVLLNLDALYVKYGRDFSAKIYEILKRYALTQKANSLRTRLADIMNLLESMYLDTTLMTESLEGLDPDEILLTH

Mean predicted aligned error: 7.51 Å

Organism: NCBI:txid2829489

Radius of gyration: 21.68 Å; Cα contacts (8 Å, |Δi|>4): 240; chains: 1; bounding box: 42×71×54 Å

Secondary structure (DSSP, 8-state):
--TTTGGG-GGGGGSB-HHHHHHHHHHHHHHHTT--HHHHHHHHHHHHHHHHHHT--SB-THHHHT-HHHHHHHHHHHHHHHHHS----HHHHHHHHHHHHHHHHHHHHHTT---------SSS--HHHHHHHHHHHTS---HHHHHHHH-EEEE-TTS-EEEE--HHHHHHHHHHHHHHHHHHHHHHHTTS-HHHHHHHHHHHHHHHHHHHHHHHHHHHHHHTS-GGGTTS--

Solvent-accessible surface area (backbone atoms only — not comparable to full-atom values): 13007 Å² total; per-residue (Å²): 65,39,83,90,48,43,92,68,39,65,75,41,69,49,14,38,29,70,70,48,49,52,51,51,49,52,44,36,56,65,74,44,61,90,57,52,70,67,61,47,51,44,54,54,34,52,50,23,48,50,33,45,47,70,68,36,67,53,38,56,62,75,85,32,73,82,37,60,64,54,39,39,49,54,49,35,33,50,47,6,41,55,64,68,46,35,89,68,55,57,53,58,38,40,53,51,47,51,52,50,50,49,37,51,41,49,55,25,46,78,66,80,40,68,55,88,87,76,89,75,51,67,90,50,86,44,74,66,57,48,52,18,31,54,58,33,69,72,47,84,77,49,66,70,48,45,49,60,45,47,52,46,73,32,43,20,53,73,70,40,79,42,83,46,87,54,43,72,47,32,73,75,62,31,66,71,53,35,49,55,54,48,55,54,51,37,58,53,26,47,77,26,51,52,72,63,36,56,54,51,51,51,53,51,48,52,52,56,51,49,58,52,50,55,56,50,53,53,51,56,63,53,73,72,52,63,80,76,71,75,75,75,83,125

pLDDT: mean 88.49, std 12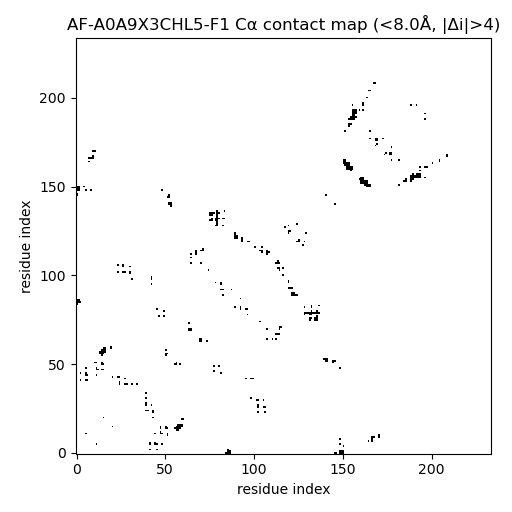.91, range [40.53, 97.88]

Nearest PDB structures (foldseek):
  7xtf-assembly1_A  TM=3.351E-01  e=6.957E+00  Pandoraea apista
  7xte-assembly1_A  TM=3.296E-01  e=9.006E+00  Pandoraea apista